Protein AF-B0EDE1-F1 (afdb_monomer_lite)

Radius of gyration: 19.68 Å; chains: 1; bounding box: 39×41×57 Å

InterPro domains:
  IPR003890 MIF4G-like, type 3 [PF02854] (17-157)
  IPR016024 Armadillo-type fold [SSF48371] (15-205)

Secondary structure (DSSP, 8-state):
--HHHHHHHHHHHHHHHHHHHHT--TTTHHHHHHHHHHH--SHHHHHHHHHHHHHHHHHTGGGHHHHHHHHHHHHHHHHHHSHHHHHHHHHHHHHHHHHHHH-PPPHHHHTTS-HHHHHHHHHHHHHHHHHHHHHHHTTSS-THHHHHHHHHHTTS-HHHHHHHHHHHHHH----HHHHHHHHHHHHHHHHHHT--HHHHHHHHHHHHHTT------

pLDDT: mean 89.1, std 12.22, range [37.38, 97.81]

Organism: Entamoeba dispar (strain ATCC PRA-260 / SAW760) (NCBI:txid370354)

Sequence (217 aa):
MKIVTAISENIDSTSFIRSSLNKLCQSNISQILKELKTQVRTINDAKVVLDILFKKAVNEKKFTSLYVDFYKQLQTILLSTREEIGKEMPKILLDNAQHLFINIPEKTEEDQKTEEDLDIMKFEFLGNCRLISELYKSGLVKSALPVLCMNQLVNGGLIALEALAQLMSDIGSINQKEIKPIKDKIVQRVKEESLPKRYCIILENGLKALGFNEKLM

Foldseek 3Di:
DPPVVVVVLVVVLLVVLLVLLVPDDPVCLVVSLVVVLVSVPDLVSLLSNLVSLLVCLLVPVVCLLVSLVSLVSSLVSCCVRVVVSSVCNLVSVLVVLVVLLVDFAAQVNCVPDDPVVLVVVLSNLLSSLSNVLSCVVVVSDDPVSLLSSLQRLLRHHPSSLLSNLNSLQSNLEDPCVSCVVSVVSNLVCCVPVVDPPVSQVSNCNSCVSHVHNDRSD

Structure (mmCIF, N/CA/C/O backbone):
data_AF-B0EDE1-F1
#
_entry.id   AF-B0EDE1-F1
#
loop_
_atom_site.group_PDB
_atom_site.id
_atom_site.type_symbol
_atom_site.label_atom_id
_atom_site.label_alt_id
_atom_site.label_comp_id
_atom_site.label_asym_id
_atom_site.label_entity_id
_atom_site.label_seq_id
_atom_site.pdbx_PDB_ins_code
_atom_site.Cartn_x
_atom_site.Cartn_y
_atom_site.Cartn_z
_atom_site.occupancy
_atom_site.B_iso_or_equiv
_atom_site.auth_seq_id
_atom_site.auth_comp_id
_atom_site.auth_asym_id
_atom_site.auth_atom_id
_atom_site.pdbx_PDB_model_num
ATOM 1 N N . MET A 1 1 ? -19.060 28.541 28.236 1.00 40.47 1 MET A N 1
ATOM 2 C CA . MET A 1 1 ? -18.070 27.666 28.908 1.00 40.47 1 MET A CA 1
ATOM 3 C C . MET A 1 1 ? -18.023 26.219 28.367 1.00 40.47 1 MET A C 1
ATOM 5 O O . MET A 1 1 ? -17.437 25.376 29.021 1.00 40.47 1 MET A O 1
ATOM 9 N N . LYS A 1 2 ? -18.570 25.905 27.173 1.00 40.47 2 LYS A N 1
ATOM 10 C CA . LYS A 1 2 ? -18.517 24.544 26.577 1.00 40.47 2 LYS A CA 1
ATOM 11 C C . LYS A 1 2 ? -17.474 24.362 25.457 1.00 40.47 2 LYS A C 1
ATOM 13 O O . LYS A 1 2 ? -17.218 23.242 25.047 1.00 40.47 2 LYS A O 1
ATOM 18 N N . ILE A 1 3 ? -16.874 25.450 24.966 1.00 40.72 3 ILE A N 1
ATOM 19 C CA . ILE A 1 3 ? -15.967 25.424 23.802 1.00 40.72 3 ILE A CA 1
ATOM 20 C C . ILE A 1 3 ? -14.535 25.026 24.206 1.00 40.72 3 ILE A C 1
ATOM 22 O O . ILE A 1 3 ? -13.855 24.339 23.457 1.00 40.72 3 ILE A O 1
ATOM 26 N N . VAL A 1 4 ? -14.090 25.391 25.414 1.00 37.38 4 VAL A N 1
ATOM 27 C CA . VAL A 1 4 ? -12.717 25.117 25.886 1.00 37.38 4 VAL A CA 1
ATOM 28 C C . VAL A 1 4 ? -12.514 23.635 26.234 1.00 37.38 4 VAL A C 1
ATOM 30 O O . VAL A 1 4 ? -11.468 23.075 25.929 1.00 37.38 4 VAL A O 1
ATOM 33 N N . THR A 1 5 ? -13.533 22.972 26.789 1.00 39.94 5 THR A N 1
ATOM 34 C CA . THR A 1 5 ? -13.464 21.566 27.227 1.00 39.94 5 THR A CA 1
ATOM 35 C C . THR A 1 5 ? -13.363 20.587 26.054 1.00 39.94 5 THR A C 1
ATOM 37 O O . THR A 1 5 ? -12.574 19.649 26.093 1.00 39.94 5 THR A O 1
ATOM 40 N N . ALA A 1 6 ? -14.097 20.844 24.965 1.00 44.09 6 ALA A N 1
ATOM 41 C CA . ALA A 1 6 ? -14.056 20.001 23.769 1.00 44.09 6 ALA A CA 1
ATOM 42 C C . ALA A 1 6 ? -12.720 20.102 23.014 1.00 44.09 6 ALA A C 1
ATOM 44 O O . ALA A 1 6 ? -12.316 19.150 22.358 1.00 44.09 6 ALA A O 1
ATOM 45 N N . ILE A 1 7 ? -12.023 21.241 23.102 1.00 45.50 7 ILE A N 1
ATOM 46 C CA . ILE A 1 7 ? -10.712 21.437 22.468 1.00 45.50 7 ILE A CA 1
ATOM 47 C C . ILE A 1 7 ? -9.607 20.762 23.296 1.00 45.50 7 ILE A C 1
ATOM 49 O O . ILE A 1 7 ? -8.733 20.115 22.720 1.00 45.50 7 ILE A O 1
ATOM 53 N N . SER A 1 8 ? -9.660 20.836 24.634 1.00 45.75 8 SER A N 1
ATOM 54 C CA . SER A 1 8 ? -8.660 20.187 25.496 1.00 45.75 8 SER A CA 1
ATOM 55 C C . SER A 1 8 ? -8.745 18.657 25.472 1.00 45.75 8 SER A C 1
ATOM 57 O O . SER A 1 8 ? -7.712 17.999 25.401 1.00 45.75 8 SER A O 1
ATOM 59 N N . GLU A 1 9 ? -9.953 18.078 25.460 1.00 48.53 9 GLU A N 1
ATOM 60 C CA . GLU A 1 9 ? -10.145 16.615 25.383 1.00 48.53 9 GLU A CA 1
ATOM 61 C C . GLU A 1 9 ? -9.670 16.015 24.041 1.00 48.53 9 GLU A C 1
ATOM 63 O O . GLU A 1 9 ? -9.220 14.865 23.982 1.00 48.53 9 GLU A O 1
ATOM 68 N N . ASN A 1 10 ? -9.733 16.800 22.960 1.00 52.16 10 ASN A N 1
ATOM 69 C CA . ASN A 1 10 ? -9.355 16.383 21.603 1.00 52.16 10 ASN A CA 1
ATOM 70 C C . ASN A 1 10 ? -7.825 16.384 21.397 1.00 52.16 10 ASN A C 1
ATOM 72 O O . ASN A 1 10 ? -7.272 15.494 20.744 1.00 52.16 10 ASN A O 1
ATOM 76 N N . ILE A 1 11 ? -7.121 17.346 22.008 1.00 55.34 11 ILE A N 1
ATOM 77 C CA . ILE A 1 11 ? -5.648 17.398 22.020 1.00 55.34 11 ILE A CA 1
ATOM 78 C C . ILE A 1 11 ? -5.078 16.215 22.815 1.00 55.34 11 ILE A C 1
ATOM 80 O O . ILE A 1 11 ? -4.126 15.574 22.362 1.00 55.34 11 ILE A O 1
ATOM 84 N N . ASP A 1 12 ? -5.694 15.886 23.953 1.00 63.62 12 ASP A N 1
ATOM 85 C CA . ASP A 1 12 ? -5.231 14.816 24.841 1.00 63.62 12 ASP A CA 1
ATOM 86 C C . ASP A 1 12 ? -5.380 13.430 24.183 1.00 63.62 12 ASP A C 1
ATOM 88 O O . ASP A 1 12 ? -4.415 12.666 24.091 1.00 63.62 12 ASP A O 1
ATOM 92 N N . SER A 1 13 ? -6.539 13.165 23.568 1.00 71.25 13 SER A N 1
ATOM 93 C CA . SER A 1 13 ? -6.812 11.911 22.843 1.00 71.25 13 SER A CA 1
ATOM 94 C C . SER A 1 13 ? -5.878 11.718 21.637 1.00 71.25 13 SER A C 1
ATOM 96 O O . SER A 1 13 ? -5.315 10.638 21.441 1.00 71.25 13 SER A O 1
ATOM 98 N N . THR A 1 14 ? -5.627 12.783 20.869 1.00 81.19 14 THR A N 1
ATOM 99 C CA . THR A 1 14 ? -4.695 12.758 19.727 1.00 81.19 14 THR A CA 1
ATOM 100 C C . THR A 1 14 ? -3.253 12.484 20.172 1.00 81.19 14 THR A C 1
ATOM 102 O O . THR A 1 14 ? -2.526 11.725 19.523 1.00 81.19 14 THR A O 1
ATOM 105 N N . SER A 1 15 ? -2.819 13.090 21.283 1.00 86.25 15 SER A N 1
ATOM 106 C CA . SER A 1 15 ? -1.474 12.885 21.833 1.00 86.25 15 SER A CA 1
ATOM 107 C C . SER A 1 15 ? -1.267 11.445 22.317 1.00 86.25 15 SER A C 1
ATOM 109 O O . SER A 1 15 ? -0.224 10.841 22.044 1.00 86.25 15 SER A O 1
ATOM 111 N N . PHE A 1 16 ? -2.296 10.860 22.936 1.00 89.25 16 PHE A N 1
ATOM 112 C CA . PHE A 1 16 ? -2.284 9.476 23.386 1.00 89.25 16 PHE A CA 1
ATOM 113 C C . PHE A 1 16 ? -2.186 8.506 22.204 1.00 89.25 16 PHE A C 1
ATOM 115 O O . PHE A 1 16 ? -1.311 7.642 22.198 1.00 89.25 16 PHE A O 1
ATOM 122 N N . ILE A 1 17 ? -3.018 8.684 21.169 1.00 92.06 17 ILE A N 1
ATOM 123 C CA . ILE A 1 17 ? -2.989 7.847 19.957 1.00 92.06 17 ILE A CA 1
ATOM 124 C C . ILE A 1 17 ? -1.582 7.834 19.341 1.00 92.06 17 ILE A C 1
ATOM 126 O O . ILE A 1 17 ? -1.055 6.767 19.019 1.00 92.06 17 ILE A O 1
ATOM 130 N N . ARG A 1 18 ? -0.937 9.005 19.235 1.00 91.12 18 ARG A N 1
ATOM 131 C CA . ARG A 1 18 ? 0.449 9.120 18.749 1.00 91.12 18 ARG A CA 1
ATOM 132 C C . ARG A 1 18 ? 1.435 8.362 19.631 1.00 91.12 18 ARG A C 1
ATOM 134 O O . ARG A 1 18 ? 2.249 7.603 19.114 1.00 91.12 18 ARG A O 1
ATOM 141 N N . SER A 1 19 ? 1.356 8.546 20.948 1.00 91.94 19 SER A N 1
ATOM 142 C CA . SER A 1 19 ? 2.217 7.861 21.919 1.00 91.94 19 SER A CA 1
ATOM 143 C C . SER A 1 19 ? 2.112 6.336 21.816 1.00 91.94 19 SER A C 1
ATOM 145 O O . SER A 1 19 ? 3.142 5.658 21.775 1.00 91.94 19 SER A O 1
ATOM 147 N N . SER A 1 20 ? 0.894 5.794 21.718 1.00 92.25 20 SER A N 1
ATOM 148 C CA . SER A 1 20 ? 0.677 4.352 21.571 1.00 92.25 20 SER A CA 1
ATOM 149 C C . SER A 1 20 ? 1.210 3.837 20.232 1.00 92.25 20 SER A C 1
ATOM 151 O O . SER A 1 20 ? 1.975 2.876 20.213 1.00 92.25 20 SER A O 1
ATOM 153 N N . LEU A 1 21 ? 0.901 4.504 19.113 1.00 92.62 21 LEU A N 1
ATOM 154 C CA . LEU A 1 21 ? 1.361 4.075 17.784 1.00 92.62 21 LEU A CA 1
ATOM 155 C C . LEU A 1 21 ? 2.879 4.211 17.583 1.00 92.62 21 LEU A C 1
ATOM 157 O O . LEU A 1 21 ? 3.466 3.425 16.841 1.00 92.62 21 LEU A O 1
ATOM 161 N N . ASN A 1 22 ? 3.544 5.142 18.270 1.00 91.44 22 ASN A N 1
ATOM 162 C CA . ASN A 1 22 ? 5.008 5.247 18.253 1.00 91.44 22 ASN A CA 1
ATOM 163 C C . ASN A 1 22 ? 5.697 4.041 18.902 1.00 91.44 22 ASN A C 1
ATOM 165 O O . ASN A 1 22 ? 6.833 3.728 18.557 1.00 91.44 22 ASN A O 1
ATOM 169 N N . LYS A 1 23 ? 5.016 3.363 19.831 1.00 91.56 23 LYS A N 1
ATOM 170 C CA . LYS A 1 23 ? 5.523 2.156 20.493 1.00 91.56 23 LYS A CA 1
ATOM 171 C C . LYS A 1 23 ? 5.178 0.884 19.722 1.00 91.56 23 LYS A C 1
ATOM 173 O O . LYS A 1 23 ? 5.621 -0.179 20.142 1.00 91.56 23 LYS A O 1
ATOM 178 N N . LEU A 1 24 ? 4.391 0.968 18.647 1.00 91.62 24 LEU A N 1
ATOM 179 C CA . LEU A 1 24 ? 3.860 -0.195 17.942 1.00 91.62 24 LEU A CA 1
ATOM 180 C C . LEU A 1 24 ? 4.963 -1.111 17.412 1.00 91.62 24 LEU A C 1
ATOM 182 O O . LEU A 1 24 ? 5.778 -0.715 16.583 1.00 91.62 24 LEU A O 1
ATOM 186 N N . CYS A 1 25 ? 4.941 -2.357 17.872 1.00 91.31 25 CYS A N 1
ATOM 187 C CA . CYS A 1 25 ? 5.795 -3.439 17.411 1.00 91.31 25 CYS A CA 1
ATOM 188 C C . CYS A 1 25 ? 5.072 -4.788 17.555 1.00 91.31 25 CYS A C 1
ATOM 190 O O . CYS A 1 25 ? 4.017 -4.884 18.180 1.00 91.31 25 CYS A O 1
ATOM 192 N N . GLN A 1 26 ? 5.655 -5.857 17.004 1.00 92.00 26 GLN A N 1
ATOM 193 C CA . GLN A 1 26 ? 5.028 -7.185 16.985 1.00 92.00 26 GLN A CA 1
ATOM 194 C C . GLN A 1 26 ? 4.644 -7.705 18.382 1.00 92.00 26 GLN A C 1
ATOM 196 O O . GLN A 1 26 ? 3.621 -8.367 18.534 1.00 92.00 26 GLN A O 1
ATOM 201 N N . SER A 1 27 ? 5.449 -7.415 19.408 1.00 93.19 27 SER A N 1
ATOM 202 C CA . SER A 1 27 ? 5.247 -7.950 20.759 1.00 93.19 27 SER A CA 1
ATOM 203 C C . SER A 1 27 ? 4.179 -7.214 21.572 1.00 93.19 27 SER A C 1
ATOM 205 O O . SER A 1 27 ? 3.709 -7.762 22.566 1.00 93.19 27 SER A O 1
ATOM 207 N N . ASN A 1 28 ? 3.772 -6.002 21.173 1.00 93.62 28 ASN A N 1
ATOM 208 C CA . ASN A 1 28 ? 2.813 -5.189 21.928 1.00 93.62 28 ASN A CA 1
ATOM 209 C C . ASN A 1 28 ? 1.530 -4.827 21.160 1.00 93.62 28 ASN A C 1
ATOM 211 O O . ASN A 1 28 ? 0.720 -4.061 21.686 1.00 93.62 28 ASN A O 1
ATOM 215 N N . ILE A 1 29 ? 1.297 -5.427 19.983 1.00 94.19 29 ILE A N 1
ATOM 216 C CA . ILE A 1 29 ? 0.077 -5.244 19.173 1.00 94.19 29 ILE A CA 1
ATOM 217 C C . ILE A 1 29 ? -1.183 -5.346 20.036 1.00 94.19 29 ILE A C 1
ATOM 219 O O . ILE A 1 29 ? -1.982 -4.414 20.073 1.00 94.19 29 ILE A O 1
ATOM 223 N N . SER A 1 30 ? -1.352 -6.451 20.768 1.00 94.81 30 SER A N 1
ATOM 224 C CA . SER A 1 30 ? -2.568 -6.717 21.548 1.00 94.81 30 SER A CA 1
ATOM 225 C C . SER A 1 30 ? -2.821 -5.659 22.623 1.00 94.81 30 SER A C 1
ATOM 227 O O . SER A 1 30 ? -3.968 -5.287 22.876 1.00 94.81 30 SER A O 1
ATOM 229 N N . GLN A 1 31 ? -1.751 -5.152 23.240 1.00 95.56 31 GLN A N 1
ATOM 230 C CA . GLN A 1 31 ? -1.841 -4.105 24.250 1.00 95.56 31 GLN A CA 1
ATOM 231 C C . GLN A 1 31 ? -2.264 -2.774 23.618 1.00 95.56 31 GLN A C 1
ATOM 233 O O . GLN A 1 31 ? -3.205 -2.141 24.096 1.00 95.56 31 GLN A O 1
ATOM 238 N N . ILE A 1 32 ? -1.645 -2.391 22.499 1.00 96.25 32 ILE A N 1
ATOM 239 C CA . ILE A 1 32 ? -1.989 -1.156 21.784 1.00 96.25 32 ILE A CA 1
ATOM 240 C C . ILE A 1 32 ? -3.413 -1.227 21.217 1.00 96.25 32 ILE A C 1
ATOM 242 O O . ILE A 1 32 ? -4.150 -0.249 21.301 1.00 96.25 32 ILE A O 1
ATOM 246 N N . LEU A 1 33 ? -3.855 -2.377 20.700 1.00 96.44 33 LEU A N 1
ATOM 247 C CA . LEU A 1 33 ? -5.239 -2.562 20.244 1.00 96.44 33 LEU A CA 1
ATOM 248 C C . LEU A 1 33 ? -6.245 -2.353 21.383 1.00 96.44 33 LEU A C 1
ATOM 250 O O . LEU A 1 33 ? -7.275 -1.705 21.189 1.00 96.44 33 LEU A O 1
ATOM 254 N N . LYS A 1 34 ? -5.943 -2.863 22.584 1.00 94.19 34 LYS A N 1
ATOM 255 C CA . LYS A 1 34 ? -6.784 -2.667 23.774 1.00 94.19 34 LYS A CA 1
ATOM 256 C C . LYS A 1 34 ? -6.858 -1.195 24.182 1.00 94.19 34 LYS A C 1
ATOM 258 O O . LYS A 1 34 ? -7.935 -0.731 24.553 1.00 94.19 34 LYS A O 1
ATOM 263 N N . GLU A 1 35 ? -5.743 -0.476 24.100 1.00 92.81 35 GLU A N 1
ATOM 264 C CA . GLU A 1 35 ? -5.687 0.966 24.344 1.00 92.81 35 GLU A CA 1
ATOM 265 C C . GLU A 1 35 ? -6.502 1.738 23.298 1.00 92.81 35 GLU A C 1
ATOM 267 O O . GLU A 1 35 ? -7.413 2.487 23.644 1.00 92.81 35 GLU A O 1
ATOM 272 N N . LEU A 1 36 ? -6.250 1.515 22.007 1.00 94.50 36 LEU A N 1
ATOM 273 C CA . LEU A 1 36 ? -6.920 2.269 20.946 1.00 94.50 36 LEU A CA 1
ATOM 274 C C . LEU A 1 36 ? -8.413 1.955 20.829 1.00 94.50 36 LEU A C 1
ATOM 276 O O . LEU A 1 36 ? -9.180 2.839 20.455 1.00 94.50 36 LEU A O 1
ATOM 280 N N . LYS A 1 37 ? -8.865 0.764 21.240 1.00 94.00 37 LYS A N 1
ATOM 281 C CA . LYS A 1 37 ? -10.298 0.441 21.353 1.00 94.00 37 LYS A CA 1
ATOM 282 C C . LYS A 1 37 ? -11.073 1.485 22.172 1.00 94.00 37 LYS A C 1
ATOM 284 O O . LYS A 1 37 ? -12.218 1.806 21.846 1.00 94.00 37 LYS A O 1
ATOM 289 N N . THR A 1 38 ? -10.487 1.997 23.256 1.00 90.69 38 THR A N 1
ATOM 290 C CA . THR A 1 38 ? -11.159 2.972 24.133 1.00 90.69 38 THR A CA 1
ATOM 291 C C . THR A 1 38 ? -10.906 4.417 23.706 1.00 90.69 38 THR A C 1
ATOM 293 O O . THR A 1 38 ? -11.763 5.273 23.945 1.00 90.69 38 THR A O 1
ATOM 296 N N . GLN A 1 39 ? -9.772 4.680 23.052 1.00 92.69 39 GLN A N 1
ATOM 297 C CA . GLN A 1 39 ? -9.322 6.032 22.708 1.00 92.69 39 GLN A CA 1
ATOM 298 C C . GLN A 1 39 ? -9.747 6.506 21.319 1.00 92.69 39 GLN A C 1
ATOM 300 O O . GLN A 1 39 ? -9.910 7.704 21.125 1.00 92.69 39 GLN A O 1
ATOM 305 N N . VAL A 1 40 ? -10.006 5.599 20.376 1.00 94.69 40 VAL A N 1
ATOM 306 C CA . VAL A 1 40 ? -10.626 5.957 19.095 1.00 94.69 40 VAL A CA 1
ATOM 307 C C . VAL A 1 40 ? -12.126 6.123 19.329 1.00 94.69 40 VAL A C 1
ATOM 309 O O . VAL A 1 40 ? -12.871 5.144 19.392 1.00 94.69 40 VAL A O 1
ATOM 312 N N . ARG A 1 41 ? -12.569 7.365 19.538 1.00 93.75 41 ARG A N 1
ATOM 313 C CA . ARG A 1 41 ? -13.946 7.699 19.945 1.00 93.75 41 ARG A CA 1
ATOM 314 C C . ARG A 1 41 ? -14.747 8.351 18.829 1.00 93.75 41 ARG A C 1
ATOM 316 O O . ARG A 1 41 ? -15.974 8.321 18.877 1.00 93.75 41 ARG A O 1
ATOM 323 N N . THR A 1 42 ? -14.066 8.913 17.839 1.00 94.75 42 THR A N 1
ATOM 324 C CA . THR A 1 42 ? -14.647 9.651 16.720 1.00 94.75 42 THR A CA 1
ATOM 325 C C . THR A 1 42 ? -14.044 9.210 15.386 1.00 94.75 42 THR A C 1
ATOM 327 O O . THR A 1 42 ? -12.985 8.586 15.325 1.00 94.75 42 THR A O 1
ATOM 330 N N . ILE A 1 43 ? -14.699 9.592 14.287 1.00 94.75 43 ILE A N 1
ATOM 331 C CA . ILE A 1 43 ? -14.152 9.434 12.930 1.00 94.75 43 ILE A CA 1
ATOM 332 C C . ILE A 1 43 ? -12.824 10.197 12.787 1.00 94.75 43 ILE A C 1
ATOM 334 O O . ILE A 1 43 ? -11.919 9.732 12.100 1.00 94.75 43 ILE A O 1
ATOM 338 N N . ASN A 1 44 ? -12.678 11.346 13.457 1.00 93.56 44 ASN A N 1
ATOM 339 C CA . ASN A 1 44 ? -11.434 12.113 13.436 1.00 93.56 44 ASN A CA 1
ATOM 340 C C . ASN A 1 44 ? -10.275 11.346 14.090 1.00 93.56 44 ASN A C 1
ATOM 342 O O . ASN A 1 44 ? -9.177 11.331 13.546 1.00 93.56 44 ASN A O 1
ATOM 346 N N . ASP A 1 45 ? -10.526 10.639 15.193 1.00 94.88 45 ASP A N 1
ATOM 347 C CA . ASP A 1 45 ? -9.508 9.790 15.826 1.00 94.88 45 ASP A CA 1
ATOM 348 C C . ASP A 1 45 ? -9.063 8.664 14.886 1.00 94.88 45 ASP A C 1
ATOM 350 O O . ASP A 1 45 ? -7.873 8.371 14.784 1.00 94.88 45 ASP A O 1
ATOM 354 N N . ALA A 1 46 ? -10.003 8.064 14.148 1.00 95.50 46 ALA A N 1
ATOM 355 C CA . ALA A 1 46 ? -9.679 7.059 13.140 1.00 95.50 46 ALA A CA 1
ATOM 356 C C . ALA A 1 46 ? -8.821 7.642 12.004 1.00 95.50 46 ALA A C 1
ATOM 358 O O . ALA A 1 46 ? -7.846 7.009 11.605 1.00 95.50 46 ALA A O 1
ATOM 359 N N . LYS A 1 47 ? -9.118 8.864 11.533 1.00 93.75 47 LYS A N 1
ATOM 360 C CA . LYS A 1 47 ? -8.266 9.578 10.562 1.00 93.75 47 LYS A CA 1
ATOM 361 C C . LYS A 1 47 ? -6.849 9.772 11.099 1.00 93.75 47 LYS A C 1
ATOM 363 O O . LYS A 1 47 ? -5.895 9.399 10.429 1.00 93.75 47 LYS A O 1
ATOM 368 N N . VAL A 1 48 ? -6.713 10.242 12.342 1.00 93.62 48 VAL A N 1
ATOM 369 C CA . VAL A 1 48 ? -5.408 10.403 13.004 1.00 93.62 48 VAL A CA 1
ATOM 370 C C . VAL A 1 48 ? -4.644 9.077 13.065 1.00 93.62 48 VAL A C 1
ATOM 372 O O . VAL A 1 48 ? -3.452 9.049 12.763 1.00 93.62 48 VAL A O 1
ATOM 375 N N . VAL A 1 49 ? -5.309 7.974 13.431 1.00 95.12 49 VAL A N 1
ATOM 376 C CA . VAL A 1 49 ? -4.689 6.639 13.446 1.00 95.12 49 VAL A CA 1
ATOM 377 C C . VAL A 1 49 ? -4.171 6.260 12.059 1.00 95.12 49 VAL A C 1
ATOM 379 O O . VAL A 1 49 ? -3.014 5.853 11.941 1.00 95.12 49 VAL A O 1
ATOM 382 N N . LEU A 1 50 ? -4.999 6.392 11.019 1.00 94.25 50 LEU A N 1
ATOM 383 C CA . LEU A 1 50 ? -4.619 6.019 9.655 1.00 94.25 50 LEU A CA 1
ATOM 384 C C . LEU A 1 50 ? -3.472 6.885 9.132 1.00 94.25 50 LEU A C 1
ATOM 386 O O . LEU A 1 50 ? -2.524 6.339 8.574 1.00 94.25 50 LEU A O 1
ATOM 390 N N . ASP A 1 51 ? -3.503 8.194 9.378 1.00 91.75 51 ASP A N 1
ATOM 391 C CA . ASP A 1 51 ? -2.436 9.110 8.969 1.00 91.75 51 ASP A CA 1
ATOM 392 C C . ASP A 1 51 ? -1.089 8.726 9.595 1.00 91.75 51 ASP A C 1
ATOM 394 O O . ASP A 1 51 ? -0.050 8.769 8.933 1.00 91.75 51 ASP A O 1
ATOM 398 N N . ILE A 1 52 ? -1.088 8.322 10.870 1.00 92.94 52 ILE A N 1
ATOM 399 C CA . ILE A 1 52 ? 0.127 7.875 11.563 1.00 92.94 52 ILE A CA 1
ATOM 400 C C . ILE A 1 52 ? 0.594 6.526 11.012 1.00 92.94 52 ILE A C 1
ATOM 402 O O . ILE A 1 52 ? 1.774 6.378 10.693 1.00 92.94 52 ILE A O 1
ATOM 406 N N . LEU A 1 53 ? -0.309 5.549 10.882 1.00 93.88 53 LEU A N 1
ATOM 407 C CA . LEU A 1 53 ? 0.032 4.221 10.367 1.00 93.88 53 LEU A CA 1
ATOM 408 C C . LEU A 1 53 ? 0.580 4.290 8.941 1.00 93.88 53 LEU A C 1
ATOM 410 O O . LEU A 1 53 ? 1.554 3.608 8.639 1.00 93.88 53 LEU A O 1
ATOM 414 N N . PHE A 1 54 ? 0.006 5.134 8.082 1.00 91.50 54 PHE A N 1
ATOM 415 C CA . PHE A 1 54 ? 0.444 5.283 6.695 1.00 91.50 54 PHE A CA 1
ATOM 416 C C . PHE A 1 54 ? 1.824 5.924 6.628 1.00 91.50 54 PHE A C 1
ATOM 418 O O . PHE A 1 54 ? 2.713 5.380 5.976 1.00 91.50 54 PHE A O 1
ATOM 425 N N . LYS A 1 55 ? 2.053 7.006 7.383 1.00 91.19 55 LYS A N 1
ATOM 426 C CA . LYS A 1 55 ? 3.384 7.621 7.492 1.00 91.19 55 LYS A CA 1
ATOM 427 C C . LYS A 1 55 ? 4.428 6.622 7.9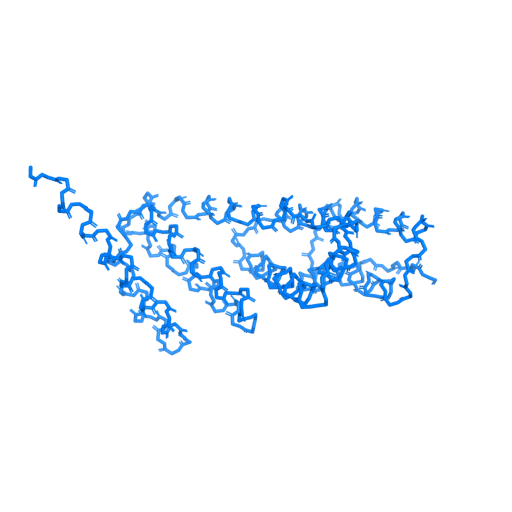86 1.00 91.19 55 LYS A C 1
ATOM 429 O O . LYS A 1 55 ? 5.502 6.522 7.399 1.00 91.19 55 LYS A O 1
ATOM 434 N N . LYS A 1 56 ? 4.110 5.831 9.017 1.00 93.19 56 LYS A N 1
ATOM 435 C CA . LYS A 1 56 ? 5.010 4.775 9.505 1.00 93.19 56 LYS A CA 1
ATOM 436 C C . LYS A 1 56 ? 5.240 3.689 8.455 1.00 93.19 56 LYS A C 1
ATOM 438 O O . LYS A 1 56 ? 6.375 3.272 8.271 1.00 93.19 56 LYS A O 1
ATOM 443 N N . ALA A 1 57 ? 4.210 3.270 7.727 1.00 93.12 57 ALA A N 1
ATOM 444 C CA . ALA A 1 57 ? 4.332 2.260 6.681 1.00 93.12 57 ALA A CA 1
ATOM 445 C C . ALA A 1 57 ? 5.210 2.699 5.503 1.00 93.12 57 ALA A C 1
ATOM 447 O O . ALA A 1 57 ? 5.939 1.870 4.959 1.00 93.12 57 ALA A O 1
ATOM 448 N N . VAL A 1 58 ? 5.165 3.981 5.140 1.00 91.00 58 VAL A N 1
ATOM 449 C CA . VAL A 1 58 ? 6.021 4.570 4.101 1.00 91.00 58 VAL A CA 1
ATOM 450 C C . VAL A 1 58 ? 7.460 4.706 4.599 1.00 91.00 58 VAL A C 1
ATOM 452 O O . VAL A 1 58 ? 8.391 4.290 3.906 1.00 91.00 58 VAL A O 1
ATOM 455 N N . ASN A 1 59 ? 7.637 5.209 5.825 1.00 91.44 59 ASN A N 1
ATOM 456 C CA . ASN A 1 59 ? 8.952 5.436 6.429 1.00 91.44 59 ASN A CA 1
ATOM 457 C C . ASN A 1 59 ? 9.673 4.138 6.816 1.00 91.44 59 ASN A C 1
ATOM 459 O O . ASN A 1 59 ? 10.900 4.066 6.825 1.00 91.44 59 ASN A O 1
ATOM 463 N N . GLU A 1 60 ? 8.922 3.089 7.129 1.00 93.25 60 GLU A N 1
ATOM 464 C CA . GLU A 1 60 ? 9.443 1.848 7.684 1.00 93.25 60 GLU A CA 1
ATOM 465 C C . GLU A 1 60 ? 8.930 0.648 6.879 1.00 93.25 60 GLU A C 1
ATOM 467 O O . GLU A 1 60 ? 8.299 -0.268 7.405 1.00 93.25 60 GLU A O 1
ATOM 472 N N . LYS A 1 61 ? 9.227 0.643 5.574 1.00 92.12 61 LYS A N 1
ATOM 473 C CA . LYS A 1 61 ? 8.709 -0.310 4.565 1.00 92.12 61 LYS A CA 1
ATOM 474 C C . LYS A 1 61 ? 8.823 -1.791 4.950 1.00 92.12 61 LYS A C 1
ATOM 476 O O . LYS A 1 61 ? 8.020 -2.621 4.533 1.00 92.12 61 LYS A O 1
ATOM 481 N N . LYS A 1 62 ? 9.829 -2.146 5.757 1.00 92.50 62 LYS A N 1
ATOM 482 C CA . LYS A 1 62 ? 10.027 -3.515 6.268 1.00 92.50 62 LYS A CA 1
ATOM 483 C C . LYS A 1 62 ? 8.910 -3.967 7.217 1.00 92.50 62 LYS A C 1
ATOM 485 O O . LYS A 1 62 ? 8.683 -5.163 7.349 1.00 92.50 62 LYS A O 1
ATOM 490 N N . PHE A 1 63 ? 8.221 -3.024 7.857 1.00 94.62 63 PHE A N 1
ATOM 491 C CA . PHE A 1 63 ? 7.139 -3.255 8.813 1.00 94.62 63 PHE A CA 1
ATOM 492 C C . PHE A 1 63 ? 5.755 -2.913 8.240 1.00 94.62 63 PHE A C 1
ATOM 494 O O . PHE A 1 63 ? 4.770 -2.934 8.970 1.00 94.62 63 PHE A O 1
ATOM 501 N N . THR A 1 64 ? 5.629 -2.628 6.938 1.00 95.69 64 THR A N 1
ATOM 502 C CA . THR A 1 64 ? 4.333 -2.307 6.314 1.00 95.69 64 THR A CA 1
ATOM 503 C C . THR A 1 64 ? 3.266 -3.370 6.589 1.00 95.69 64 THR A C 1
ATOM 505 O O . THR A 1 64 ? 2.135 -3.018 6.915 1.00 95.69 64 THR A O 1
ATOM 508 N N . SER A 1 65 ? 3.616 -4.658 6.525 1.00 95.62 65 SER A N 1
ATOM 509 C CA . SER A 1 65 ? 2.679 -5.755 6.805 1.00 95.62 65 SER A CA 1
ATOM 510 C C . SER A 1 65 ? 2.153 -5.732 8.246 1.00 95.62 65 SER A C 1
ATOM 512 O O . SER A 1 65 ? 0.963 -5.952 8.457 1.00 95.62 65 SER A O 1
ATOM 514 N N . LEU A 1 66 ? 3.001 -5.383 9.223 1.00 96.00 66 LEU A N 1
ATOM 515 C CA . LEU A 1 66 ? 2.609 -5.183 10.622 1.00 96.00 66 LEU A CA 1
ATOM 516 C C . LEU A 1 66 ? 1.570 -4.059 10.749 1.00 96.00 66 LEU A C 1
ATOM 518 O O . LEU A 1 66 ? 0.571 -4.218 11.446 1.00 96.00 66 LEU A O 1
ATOM 522 N N . TYR A 1 67 ? 1.779 -2.929 10.069 1.00 96.50 67 TYR A N 1
ATOM 523 C CA . TYR A 1 67 ? 0.849 -1.795 10.125 1.00 96.50 67 TYR A CA 1
ATOM 524 C C . TYR A 1 67 ? -0.499 -2.101 9.470 1.00 96.50 67 TYR A C 1
ATOM 526 O O . TYR A 1 67 ? -1.544 -1.701 9.986 1.00 96.50 67 TYR A O 1
ATOM 534 N N . VAL A 1 68 ? -0.480 -2.844 8.364 1.00 96.31 68 VAL A N 1
ATOM 535 C CA . VAL A 1 68 ? -1.685 -3.299 7.666 1.00 96.31 68 VAL A CA 1
ATOM 536 C C . VAL A 1 68 ? -2.475 -4.304 8.509 1.00 96.31 68 VAL A C 1
ATOM 538 O O . VAL A 1 68 ? -3.697 -4.179 8.634 1.00 96.31 68 VAL A O 1
ATOM 541 N N . ASP A 1 69 ? -1.793 -5.261 9.138 1.00 96.38 69 ASP A N 1
ATOM 542 C CA . ASP A 1 69 ? -2.424 -6.221 10.046 1.00 96.38 69 ASP A CA 1
ATOM 543 C C . ASP A 1 69 ? -3.019 -5.523 11.279 1.00 96.38 69 ASP A C 1
ATOM 545 O O . ASP A 1 69 ? -4.179 -5.750 11.633 1.00 96.38 69 ASP A O 1
ATOM 549 N N . PHE A 1 70 ? -2.280 -4.579 11.869 1.00 97.50 70 PHE A N 1
ATOM 550 C CA . PHE A 1 70 ? -2.774 -3.758 12.970 1.00 97.50 70 PHE A CA 1
ATOM 551 C C . PHE A 1 70 ? -4.054 -2.994 12.593 1.00 97.50 70 PHE A C 1
ATOM 553 O O . PHE A 1 70 ? -5.031 -3.029 13.346 1.00 97.50 70 PHE A O 1
ATOM 560 N N . TYR A 1 71 ? -4.085 -2.343 11.421 1.00 97.19 71 TYR A N 1
ATOM 561 C CA . TYR A 1 71 ? -5.285 -1.669 10.914 1.00 97.19 71 TYR A CA 1
ATOM 562 C C . TYR A 1 71 ? -6.474 -2.634 10.822 1.00 97.19 71 TYR A C 1
ATOM 564 O O . TYR A 1 71 ? -7.556 -2.319 11.319 1.00 97.19 71 TYR A O 1
ATOM 572 N N . LYS A 1 72 ? -6.272 -3.822 10.238 1.00 96.94 72 LYS A N 1
ATOM 573 C CA . LYS A 1 72 ? -7.325 -4.831 10.053 1.00 96.94 72 LYS A CA 1
ATOM 574 C C . LYS A 1 72 ? -7.910 -5.294 11.389 1.00 96.94 72 LYS A C 1
ATOM 576 O O . LYS A 1 72 ? -9.133 -5.383 11.541 1.00 96.94 72 LYS A O 1
ATOM 581 N N . GLN A 1 73 ? -7.048 -5.552 12.373 1.00 97.62 73 GLN A N 1
ATOM 582 C CA . GLN A 1 73 ? -7.473 -5.935 13.719 1.00 97.62 73 GLN A CA 1
ATOM 583 C C . GLN A 1 73 ? -8.222 -4.796 14.422 1.00 97.62 73 GLN A C 1
ATOM 585 O O . GLN A 1 73 ? -9.300 -5.021 14.977 1.00 97.62 73 GLN A O 1
ATOM 590 N N . LEU A 1 74 ? -7.707 -3.563 14.351 1.00 97.75 74 LEU A N 1
ATOM 591 C CA . LEU A 1 74 ? -8.361 -2.401 14.952 1.00 97.75 74 LEU A CA 1
ATOM 592 C C . LEU A 1 74 ? -9.734 -2.139 14.325 1.00 97.75 74 LEU A C 1
ATOM 594 O O . LEU A 1 74 ? -10.701 -1.932 15.055 1.00 97.75 74 LEU A O 1
ATOM 598 N N . GLN A 1 75 ? -9.842 -2.199 12.996 1.00 97.62 75 GLN A N 1
ATOM 599 C CA . GLN A 1 75 ? -11.110 -2.032 12.292 1.00 97.62 75 GLN A CA 1
ATOM 600 C C . GLN A 1 75 ? -12.130 -3.083 12.742 1.00 97.62 75 GLN A C 1
ATOM 602 O O . GLN A 1 75 ? -13.270 -2.741 13.043 1.00 97.62 75 GLN A O 1
ATOM 607 N N . THR A 1 76 ? -11.717 -4.349 12.843 1.00 97.81 76 THR A N 1
ATOM 608 C CA . THR A 1 76 ? -12.583 -5.446 13.304 1.00 97.81 76 THR A CA 1
ATOM 609 C C . THR A 1 76 ? -13.100 -5.190 14.721 1.00 97.81 76 THR A C 1
ATOM 611 O O . THR A 1 76 ? -14.295 -5.325 14.991 1.00 97.81 76 THR A O 1
ATOM 614 N N . ILE A 1 77 ? -12.221 -4.751 15.626 1.00 97.62 77 ILE A N 1
ATOM 615 C CA . ILE A 1 77 ? -12.605 -4.375 16.991 1.00 97.62 77 ILE A CA 1
ATOM 616 C C . ILE A 1 77 ? -13.600 -3.210 16.962 1.00 97.62 77 ILE A C 1
ATOM 618 O O . ILE A 1 77 ? -14.644 -3.280 17.614 1.00 97.62 77 ILE A O 1
ATOM 622 N N . LEU A 1 78 ? -13.321 -2.159 16.190 1.00 97.62 78 LEU A N 1
ATOM 623 C CA . LEU A 1 78 ? -14.177 -0.979 16.122 1.00 97.62 78 LEU A CA 1
ATOM 624 C C . LEU A 1 78 ? -15.527 -1.273 15.469 1.00 97.62 78 LEU A C 1
ATOM 626 O O . LEU A 1 78 ? -16.522 -0.769 15.968 1.00 97.62 78 LEU A O 1
ATOM 630 N N . LEU A 1 79 ? -15.613 -2.161 14.478 1.00 97.38 79 LEU A N 1
ATOM 631 C CA . LEU A 1 79 ? -16.895 -2.638 13.947 1.00 97.38 79 LEU A CA 1
ATOM 632 C C . LEU A 1 79 ? -17.770 -3.263 15.044 1.00 97.38 79 LEU A C 1
ATOM 634 O O . LEU A 1 79 ? -18.974 -3.037 15.064 1.00 97.38 79 LEU A O 1
ATOM 638 N N . SER A 1 80 ? -17.166 -3.987 15.993 1.00 96.62 80 SER A N 1
ATOM 639 C CA . SER A 1 80 ? -17.900 -4.620 17.099 1.00 96.62 80 SER A CA 1
ATOM 640 C C . SER A 1 80 ? -18.240 -3.681 18.264 1.00 96.62 80 SER A C 1
ATOM 642 O O . SER A 1 80 ? -19.157 -3.961 19.030 1.00 96.62 80 SER A O 1
ATOM 644 N N . THR A 1 81 ? -17.490 -2.587 18.447 1.00 95.88 81 THR A N 1
ATOM 645 C CA . THR A 1 81 ? -17.616 -1.729 19.646 1.00 95.88 81 THR A CA 1
ATOM 646 C C . THR A 1 81 ? -18.097 -0.311 19.361 1.00 95.88 81 THR A C 1
ATOM 648 O O . THR A 1 81 ? -18.587 0.362 20.265 1.00 95.88 81 THR A O 1
ATOM 651 N N . ARG A 1 82 ? -17.902 0.165 18.130 1.00 96.12 82 ARG A N 1
ATOM 652 C CA . ARG A 1 82 ? -18.151 1.528 17.640 1.00 96.12 82 ARG A CA 1
ATOM 653 C C . ARG A 1 82 ? -18.419 1.465 16.131 1.00 96.12 82 ARG A C 1
ATOM 655 O O . ARG A 1 82 ? -17.654 2.007 15.333 1.00 96.12 82 ARG A O 1
ATOM 662 N N . GLU A 1 83 ? -19.476 0.745 15.765 1.00 96.81 83 GLU A N 1
ATOM 663 C CA . GLU A 1 83 ? -19.769 0.295 14.398 1.00 96.81 83 GLU A CA 1
ATOM 664 C C . GLU A 1 83 ? -19.613 1.394 13.335 1.00 96.81 83 GLU A C 1
ATOM 666 O O . GLU A 1 83 ? -18.927 1.185 12.337 1.00 96.81 83 GLU A O 1
ATOM 671 N N . GLU A 1 84 ? -20.158 2.586 13.588 1.00 96.88 84 GLU A N 1
ATOM 672 C CA . GLU A 1 84 ? -20.088 3.730 12.667 1.00 96.88 84 GLU A CA 1
ATOM 673 C C . GLU A 1 84 ? -18.648 4.157 12.336 1.00 96.88 84 GLU A C 1
ATOM 675 O O . GLU A 1 84 ? -18.337 4.478 11.191 1.00 96.88 84 GLU A O 1
ATOM 680 N N . ILE A 1 85 ? -17.727 4.092 13.303 1.00 97.25 85 ILE A N 1
ATOM 681 C CA . ILE A 1 85 ? -16.308 4.390 13.061 1.00 97.25 85 ILE A CA 1
ATOM 682 C C . ILE A 1 85 ? -15.679 3.273 12.226 1.00 97.25 85 ILE A C 1
ATOM 684 O O . ILE A 1 85 ? -14.991 3.545 11.243 1.00 97.25 85 ILE A O 1
ATOM 688 N N . GLY A 1 86 ? -15.934 2.012 12.593 1.00 97.00 86 GLY A N 1
ATOM 689 C CA . GLY A 1 86 ? -15.404 0.850 11.876 1.00 97.00 86 GLY A CA 1
ATOM 690 C C . GLY A 1 86 ? -15.867 0.775 10.414 1.00 97.00 86 GLY A C 1
ATOM 691 O O . GLY A 1 86 ? -15.097 0.342 9.552 1.00 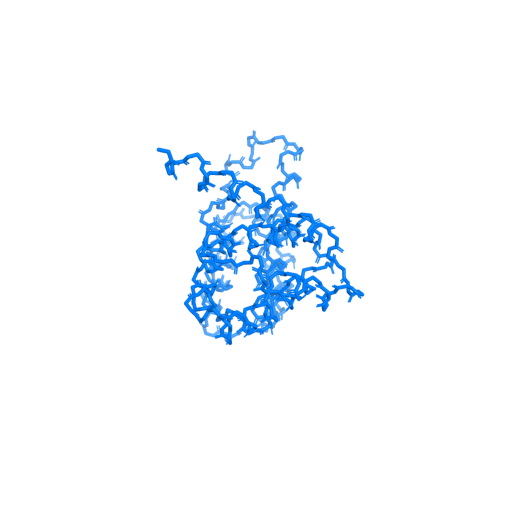97.00 86 GLY A O 1
ATOM 692 N N . LYS A 1 87 ? -17.095 1.232 10.127 1.00 97.38 87 LYS A N 1
ATOM 693 C CA . LYS A 1 87 ? -17.659 1.348 8.772 1.00 97.38 87 LYS A CA 1
ATOM 694 C C . LYS A 1 87 ? -17.030 2.470 7.947 1.00 97.38 87 LYS A C 1
ATOM 696 O O . LYS A 1 87 ? -16.887 2.301 6.740 1.00 97.38 87 LYS A O 1
ATOM 701 N N . GLU A 1 88 ? -16.634 3.580 8.570 1.00 97.19 88 GLU A N 1
ATOM 702 C CA . GLU A 1 88 ? -16.023 4.715 7.858 1.00 97.19 88 GLU A CA 1
ATOM 703 C C . GLU A 1 88 ? -14.525 4.488 7.569 1.00 97.19 88 GLU A C 1
ATOM 705 O O . GLU A 1 88 ? -13.988 5.017 6.597 1.00 97.19 88 GLU A O 1
ATOM 710 N N . MET A 1 89 ? -13.833 3.661 8.363 1.00 96.38 89 MET A N 1
ATOM 711 C CA . MET A 1 89 ? -12.392 3.393 8.209 1.00 96.38 89 MET A CA 1
ATOM 712 C C . MET A 1 89 ? -11.947 2.937 6.804 1.00 96.38 89 MET A C 1
ATOM 714 O O . MET A 1 89 ? -10.901 3.412 6.358 1.00 96.38 89 MET A O 1
ATOM 718 N N . PRO A 1 90 ? -12.661 2.052 6.079 1.00 95.06 90 PRO A N 1
ATOM 719 C CA . PRO A 1 90 ? -12.331 1.716 4.691 1.00 95.06 90 PRO A CA 1
ATOM 720 C C . PRO A 1 90 ? -12.388 2.907 3.743 1.00 95.06 90 PRO A C 1
ATOM 722 O O . PRO A 1 90 ? -11.565 3.009 2.840 1.00 95.06 90 PRO A O 1
ATOM 725 N N . LYS A 1 91 ? -13.345 3.816 3.943 1.00 94.38 91 LYS A N 1
ATOM 726 C CA . LYS A 1 91 ? -13.471 5.007 3.107 1.00 94.38 91 LYS A CA 1
ATOM 727 C C . LYS A 1 91 ? -12.307 5.963 3.349 1.00 94.38 91 LYS A C 1
ATOM 729 O O . LYS A 1 91 ? -11.656 6.352 2.391 1.00 94.38 91 LYS A O 1
ATOM 734 N N . ILE A 1 92 ? -11.953 6.211 4.613 1.00 93.75 92 ILE A N 1
ATOM 735 C CA . ILE A 1 92 ? -10.760 7.002 4.972 1.00 93.75 92 ILE A CA 1
ATOM 736 C C . ILE A 1 92 ? -9.492 6.387 4.357 1.00 93.75 92 ILE A C 1
ATOM 738 O O . ILE A 1 92 ? -8.650 7.100 3.818 1.00 93.75 92 ILE A O 1
ATOM 742 N N . LEU A 1 93 ? -9.364 5.058 4.420 1.00 91.88 93 LEU A N 1
ATOM 743 C CA . LEU A 1 93 ? -8.245 4.328 3.826 1.00 91.88 93 LEU A CA 1
ATOM 744 C C . LEU A 1 93 ? -8.148 4.561 2.315 1.00 91.88 93 LEU A C 1
ATOM 746 O O . LEU A 1 93 ? -7.056 4.822 1.812 1.00 91.88 93 LEU A O 1
ATOM 750 N N . LEU A 1 94 ? -9.272 4.458 1.603 1.00 90.06 94 LEU A N 1
ATOM 751 C CA . LEU A 1 94 ? -9.321 4.649 0.155 1.00 90.06 94 LEU A CA 1
ATOM 752 C C . LEU A 1 94 ? -9.054 6.103 -0.235 1.00 90.06 94 LEU A C 1
ATOM 754 O O . LEU A 1 94 ? -8.268 6.320 -1.152 1.00 90.06 94 LEU A O 1
ATOM 758 N N . ASP A 1 95 ? -9.636 7.069 0.475 1.00 88.50 95 ASP A N 1
ATOM 759 C CA . ASP A 1 95 ? -9.419 8.498 0.229 1.00 88.50 95 ASP A CA 1
ATOM 760 C C . ASP A 1 95 ? -7.926 8.842 0.385 1.00 88.50 95 ASP A C 1
ATOM 762 O O . ASP A 1 95 ? -7.311 9.422 -0.513 1.00 88.50 95 ASP A O 1
ATOM 766 N N . ASN A 1 96 ? -7.298 8.388 1.477 1.00 83.94 96 ASN A N 1
ATOM 767 C CA . ASN A 1 96 ? -5.864 8.577 1.705 1.00 83.94 96 ASN A CA 1
ATOM 768 C C . ASN A 1 96 ? -5.019 7.885 0.626 1.00 83.94 96 ASN A C 1
ATOM 770 O O . ASN A 1 96 ? -4.073 8.476 0.108 1.00 83.94 96 ASN A O 1
ATOM 774 N N . ALA A 1 97 ? -5.359 6.646 0.256 1.00 81.88 97 ALA A N 1
ATOM 775 C CA . ALA A 1 97 ? -4.643 5.915 -0.784 1.00 81.88 97 ALA A CA 1
ATOM 776 C C . ALA A 1 97 ? -4.761 6.585 -2.162 1.00 81.88 97 ALA A C 1
ATOM 778 O O . ALA A 1 97 ? -3.785 6.615 -2.903 1.00 81.88 97 ALA A O 1
ATOM 779 N N . GLN A 1 98 ? -5.922 7.147 -2.505 1.00 78.44 98 GLN A N 1
ATOM 780 C CA . GLN A 1 98 ? -6.113 7.888 -3.751 1.00 78.44 98 GLN A CA 1
ATOM 781 C C . GLN A 1 98 ? -5.276 9.170 -3.772 1.00 78.44 98 GLN A C 1
ATOM 783 O O . GLN A 1 98 ? -4.595 9.426 -4.765 1.00 78.44 98 GLN A O 1
ATOM 788 N N . HIS A 1 99 ? -5.248 9.931 -2.673 1.00 77.88 99 HIS A N 1
ATOM 789 C CA . HIS A 1 99 ? -4.436 11.148 -2.572 1.00 77.88 99 HIS A CA 1
ATOM 790 C C . HIS A 1 99 ? -2.938 10.906 -2.818 1.00 77.88 99 HIS A C 1
ATOM 792 O O . HIS A 1 99 ? -2.293 11.748 -3.440 1.00 77.88 99 HIS A O 1
ATOM 798 N N . LEU A 1 100 ? -2.396 9.750 -2.414 1.00 73.31 100 LEU A N 1
ATOM 799 C CA . LEU A 1 100 ? -0.985 9.399 -2.641 1.00 73.31 100 LEU A CA 1
ATOM 800 C C . LEU A 1 100 ? -0.611 9.235 -4.127 1.00 73.31 100 LEU A C 1
ATOM 802 O O . LEU A 1 100 ? 0.569 9.310 -4.456 1.00 73.31 100 LEU A O 1
ATOM 806 N N . PHE A 1 101 ? -1.581 9.013 -5.023 1.00 67.50 101 PHE A N 1
ATOM 807 C CA . PHE A 1 101 ? -1.332 8.726 -6.446 1.00 67.50 101 PHE A CA 1
ATOM 808 C C . PHE A 1 101 ? -2.003 9.709 -7.415 1.00 67.50 101 PHE A C 1
ATOM 810 O O . PHE A 1 101 ? -1.914 9.514 -8.625 1.00 67.50 101 PHE A O 1
ATOM 817 N N . ILE A 1 102 ? -2.655 10.763 -6.914 1.00 65.69 102 ILE A N 1
ATOM 818 C CA . ILE A 1 102 ? -3.146 11.875 -7.750 1.00 65.69 102 ILE A CA 1
ATOM 819 C C . ILE A 1 102 ? -2.002 12.841 -8.106 1.00 65.69 102 ILE A C 1
ATOM 821 O O . ILE A 1 102 ? -2.020 13.428 -9.181 1.00 65.69 102 ILE A O 1
ATOM 825 N N . ASN A 1 103 ? -0.978 12.952 -7.255 1.00 66.56 103 ASN A N 1
ATOM 826 C CA . ASN A 1 103 ? 0.149 13.871 -7.442 1.00 66.56 103 ASN A CA 1
ATOM 827 C C . ASN A 1 103 ? 1.414 13.112 -7.861 1.00 66.56 103 ASN A C 1
ATOM 829 O O . ASN A 1 103 ? 2.389 13.058 -7.110 1.00 66.56 103 ASN A O 1
ATOM 833 N N . ILE A 1 104 ? 1.382 12.457 -9.023 1.00 73.19 104 ILE A N 1
ATOM 834 C CA . ILE A 1 104 ? 2.584 11.809 -9.555 1.00 73.19 104 ILE A CA 1
ATOM 835 C C . ILE A 1 104 ? 3.432 12.865 -10.261 1.00 73.19 104 ILE A C 1
ATOM 837 O O . ILE A 1 104 ? 2.920 13.500 -11.180 1.00 73.19 104 ILE A O 1
ATOM 841 N N . PRO A 1 105 ? 4.701 13.040 -9.860 1.00 64.25 105 PRO A N 1
ATOM 842 C CA . PRO A 1 105 ? 5.578 14.020 -10.458 1.00 64.25 105 PRO A CA 1
ATOM 843 C C . PRO A 1 105 ? 5.797 13.675 -11.924 1.00 64.25 105 PRO A C 1
ATOM 845 O O . PRO A 1 105 ? 6.162 12.549 -12.299 1.00 64.25 105 PRO A O 1
ATOM 848 N N . GLU A 1 106 ? 5.523 14.663 -12.762 1.00 74.81 106 GLU A N 1
ATOM 849 C CA . GLU A 1 106 ? 5.833 14.588 -14.176 1.00 74.81 106 GLU A CA 1
ATOM 850 C C . GLU A 1 106 ? 7.352 14.610 -14.369 1.00 74.81 106 GLU A C 1
ATOM 852 O O . GLU A 1 106 ? 8.109 15.116 -13.541 1.00 74.81 106 GLU A O 1
ATOM 857 N N . LYS A 1 107 ? 7.815 14.087 -15.505 1.00 72.94 107 LYS A N 1
ATOM 858 C CA . LYS A 1 107 ? 9.241 14.081 -15.866 1.00 72.94 107 LYS A CA 1
ATOM 859 C C . LYS A 1 107 ? 9.881 15.477 -15.759 1.00 72.94 107 LYS A C 1
ATOM 861 O O . LYS A 1 107 ? 11.001 15.614 -15.290 1.00 72.94 107 LYS A O 1
ATOM 866 N N . THR A 1 108 ? 9.138 16.507 -16.150 1.00 71.25 108 THR A N 1
ATOM 867 C CA . THR A 1 108 ? 9.538 17.920 -16.095 1.00 71.25 108 THR A CA 1
ATOM 868 C C . THR A 1 108 ? 9.728 18.450 -14.674 1.00 71.25 108 THR A C 1
ATOM 870 O O . THR A 1 108 ? 10.508 19.381 -14.481 1.00 71.25 108 THR A O 1
ATOM 873 N N . GLU A 1 109 ? 9.034 17.881 -13.686 1.00 74.56 109 GLU A N 1
ATOM 874 C CA . GLU A 1 109 ? 9.196 18.233 -12.273 1.00 74.56 109 GLU A CA 1
ATOM 875 C C . GLU A 1 109 ? 10.434 17.573 -11.660 1.00 74.56 109 GLU A C 1
ATOM 877 O O . GLU A 1 109 ? 11.066 18.162 -10.785 1.00 74.56 109 GLU A O 1
ATOM 882 N N . GLU A 1 110 ? 10.798 16.367 -12.113 1.00 80.81 110 GLU A N 1
ATOM 883 C CA . GLU A 1 110 ? 12.023 15.682 -11.681 1.00 80.81 110 GLU A CA 1
ATOM 884 C C . GLU A 1 110 ? 13.277 16.452 -12.134 1.00 80.81 110 GLU A C 1
ATOM 886 O O . GLU A 1 110 ? 14.197 16.644 -11.343 1.00 80.81 110 GLU A O 1
ATOM 891 N N . ASP A 1 111 ? 13.284 16.974 -13.366 1.00 79.94 111 ASP A N 1
ATOM 892 C CA . ASP A 1 111 ? 14.434 17.689 -13.947 1.00 79.94 111 ASP A CA 1
ATOM 893 C C . ASP A 1 111 ? 14.798 18.996 -13.203 1.00 79.94 111 ASP A C 1
ATOM 895 O O . ASP A 1 111 ? 15.908 19.510 -13.348 1.00 79.94 111 ASP A O 1
ATOM 899 N N . GLN A 1 112 ? 13.872 19.553 -12.414 1.00 84.75 112 GLN A N 1
ATOM 900 C CA . GLN A 1 112 ? 14.049 20.814 -11.674 1.00 84.75 112 GLN A CA 1
ATOM 901 C C . GLN A 1 112 ? 14.426 20.610 -10.199 1.00 84.75 112 GLN A C 1
ATOM 903 O O . GLN A 1 112 ? 14.613 21.589 -9.471 1.00 84.75 112 GLN A O 1
ATOM 908 N N . LYS A 1 113 ? 14.502 19.359 -9.738 1.00 86.94 113 LYS A N 1
ATOM 909 C CA . LYS A 1 113 ? 14.708 19.008 -8.330 1.00 86.94 113 LYS A CA 1
ATOM 910 C C . LYS A 1 113 ? 16.170 18.726 -8.014 1.00 86.94 113 LYS A C 1
ATOM 912 O O . LYS A 1 113 ? 16.947 18.306 -8.869 1.00 86.94 113 LYS A O 1
ATOM 917 N N . THR A 1 114 ? 16.542 18.961 -6.759 1.00 91.50 114 THR A N 1
ATOM 918 C CA . THR A 1 114 ? 17.858 18.555 -6.260 1.00 91.50 114 THR A CA 1
ATOM 919 C C . THR A 1 114 ? 17.929 17.035 -6.112 1.00 91.50 114 THR A C 1
ATOM 921 O O . THR A 1 114 ? 16.905 16.356 -6.054 1.00 91.50 114 THR A O 1
ATOM 924 N N . GLU A 1 115 ? 19.139 16.482 -6.019 1.00 90.00 115 GLU A N 1
ATOM 925 C CA . GLU A 1 115 ? 19.324 15.046 -5.768 1.00 90.00 115 GLU A CA 1
ATOM 926 C C . GLU A 1 115 ? 18.647 14.605 -4.456 1.00 90.00 115 GLU A C 1
ATOM 928 O O . GLU A 1 115 ? 17.976 13.576 -4.427 1.00 90.00 115 GLU A O 1
ATOM 933 N N . GLU A 1 116 ? 18.712 15.433 -3.407 1.00 91.25 116 GLU A N 1
ATOM 934 C CA . GLU A 1 116 ? 18.037 15.176 -2.127 1.00 91.25 116 GLU A CA 1
ATOM 935 C C . GLU A 1 116 ? 16.506 15.133 -2.275 1.00 91.25 116 GLU A C 1
ATOM 937 O O . GLU A 1 116 ? 15.850 14.241 -1.732 1.00 91.25 116 GLU A O 1
ATOM 942 N N . ASP A 1 117 ? 15.922 16.052 -3.051 1.00 90.19 117 ASP A N 1
ATOM 943 C CA . ASP A 1 117 ? 14.479 16.068 -3.321 1.00 90.19 117 ASP A CA 1
ATOM 944 C C . ASP A 1 117 ? 14.028 14.820 -4.094 1.00 90.19 117 ASP A C 1
ATOM 946 O O . ASP A 1 117 ? 12.952 14.271 -3.831 1.00 90.19 117 ASP A O 1
ATOM 950 N N . LEU A 1 118 ? 14.843 14.373 -5.055 1.00 89.19 118 LEU A N 1
ATOM 951 C CA . LEU A 1 118 ? 14.591 13.164 -5.836 1.00 89.19 118 LEU A CA 1
ATOM 952 C C . LEU A 1 118 ? 14.678 11.909 -4.961 1.00 89.19 118 LEU A C 1
ATOM 954 O O . LEU A 1 118 ? 13.838 11.014 -5.089 1.00 89.19 118 LEU A O 1
ATOM 958 N N . ASP A 1 119 ? 15.632 11.855 -4.034 1.00 91.00 119 ASP A N 1
ATOM 959 C CA . ASP A 1 119 ? 15.766 10.751 -3.084 1.00 91.00 119 ASP A CA 1
ATOM 960 C C . ASP A 1 119 ? 14.578 10.671 -2.119 1.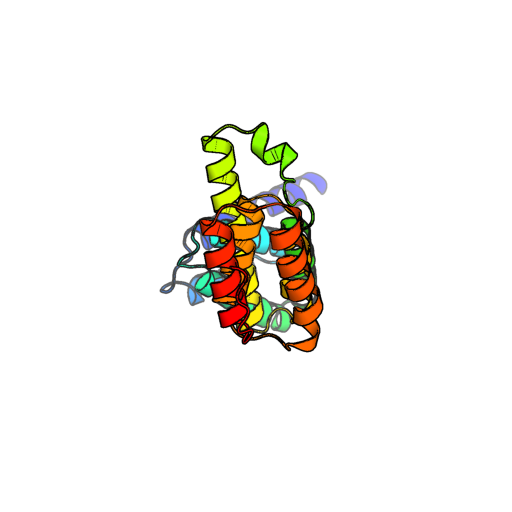00 91.00 119 ASP A C 1
ATOM 962 O O . ASP A 1 119 ? 14.036 9.580 -1.902 1.00 91.00 119 ASP A O 1
ATOM 966 N N . ILE A 1 120 ? 14.119 11.811 -1.589 1.00 89.69 120 ILE A N 1
ATOM 967 C CA . ILE A 1 120 ? 12.918 11.883 -0.740 1.00 89.69 120 ILE A CA 1
ATOM 968 C C . ILE A 1 120 ? 11.694 11.410 -1.527 1.00 89.69 120 ILE A C 1
ATOM 970 O O . ILE A 1 120 ? 10.966 10.522 -1.078 1.00 89.69 120 ILE A O 1
ATOM 974 N N . MET A 1 121 ? 11.503 11.940 -2.734 1.00 88.06 121 MET A N 1
ATOM 975 C CA . MET A 1 121 ? 10.398 11.567 -3.611 1.00 88.06 121 MET A CA 1
ATOM 976 C C . MET A 1 121 ? 10.401 10.062 -3.902 1.00 88.06 121 MET A C 1
ATOM 978 O O . MET A 1 121 ? 9.397 9.371 -3.710 1.00 88.06 121 MET A O 1
ATOM 982 N N . LYS A 1 122 ? 11.547 9.514 -4.309 1.00 89.81 122 LYS A N 1
ATOM 983 C CA . LYS A 1 122 ? 11.709 8.081 -4.562 1.00 89.81 122 LYS A CA 1
ATOM 984 C C . LYS A 1 122 ? 11.434 7.248 -3.319 1.00 89.81 122 LYS A C 1
ATOM 986 O O . LYS A 1 122 ? 10.789 6.195 -3.401 1.00 89.81 122 LYS A O 1
ATOM 991 N N . PHE A 1 123 ? 11.909 7.699 -2.164 1.00 90.94 123 PHE A N 1
ATOM 992 C CA . PHE A 1 123 ? 11.649 7.036 -0.901 1.00 90.94 123 PHE A CA 1
ATOM 993 C C . PHE A 1 123 ? 10.143 6.951 -0.617 1.00 90.94 123 PHE A C 1
ATOM 995 O O . PHE A 1 123 ? 9.653 5.849 -0.339 1.00 90.94 123 PHE A O 1
ATOM 1002 N N . GLU A 1 124 ? 9.409 8.052 -0.764 1.00 87.88 124 GLU A N 1
ATOM 1003 C CA . GLU A 1 124 ? 7.962 8.109 -0.546 1.00 87.88 124 GLU A CA 1
ATOM 1004 C C . GLU A 1 124 ? 7.193 7.231 -1.542 1.00 87.88 124 GLU A C 1
ATOM 1006 O O . GLU A 1 124 ? 6.416 6.373 -1.119 1.00 87.88 124 GLU A O 1
ATOM 1011 N N . PHE A 1 125 ? 7.466 7.339 -2.849 1.00 87.50 125 PHE A N 1
ATOM 1012 C CA . PHE A 1 125 ? 6.770 6.552 -3.879 1.00 87.50 125 PHE A CA 1
ATOM 1013 C C . PHE A 1 125 ? 6.927 5.046 -3.691 1.00 87.50 125 PHE A C 1
ATOM 1015 O O . PHE A 1 125 ? 5.950 4.293 -3.769 1.00 87.50 125 PHE A O 1
ATOM 1022 N N . LEU A 1 126 ? 8.145 4.594 -3.393 1.00 91.25 126 LEU A N 1
ATOM 1023 C CA . LEU A 1 126 ? 8.400 3.182 -3.125 1.00 91.25 126 LEU A CA 1
ATOM 1024 C C . LEU A 1 126 ? 7.702 2.715 -1.837 1.00 91.25 126 LEU A C 1
ATOM 1026 O O . LEU A 1 126 ? 7.234 1.579 -1.772 1.00 91.25 126 LEU A O 1
ATOM 1030 N N . GLY A 1 127 ? 7.615 3.571 -0.812 1.00 92.56 127 GLY A N 1
ATOM 1031 C CA . GLY A 1 127 ? 6.884 3.257 0.420 1.00 92.56 127 GLY A CA 1
ATOM 1032 C C . GLY A 1 127 ? 5.375 3.181 0.202 1.00 92.56 127 GLY A C 1
ATOM 1033 O O . GLY A 1 127 ? 4.736 2.233 0.658 1.00 92.56 127 GLY A O 1
ATOM 1034 N N . ASN A 1 128 ? 4.825 4.113 -0.576 1.00 91.56 128 ASN A N 1
ATOM 1035 C CA . ASN A 1 128 ? 3.419 4.126 -0.973 1.00 91.56 128 ASN A CA 1
ATOM 1036 C C . ASN A 1 128 ? 3.062 2.863 -1.765 1.00 91.56 128 ASN A C 1
ATOM 1038 O O . ASN A 1 128 ? 2.084 2.189 -1.444 1.00 91.56 128 ASN A O 1
ATOM 1042 N N . CYS A 1 129 ? 3.884 2.479 -2.746 1.00 92.81 129 CYS A N 1
ATOM 1043 C CA . CYS A 1 129 ? 3.674 1.247 -3.509 1.00 92.81 129 CYS A CA 1
ATOM 1044 C C . CYS A 1 129 ? 3.714 0.007 -2.614 1.00 92.81 129 CYS A C 1
ATOM 1046 O O . CYS A 1 129 ? 2.865 -0.879 -2.755 1.00 92.81 129 CYS A O 1
ATOM 1048 N N . ARG A 1 130 ? 4.638 -0.033 -1.642 1.00 95.00 130 ARG A N 1
ATOM 1049 C CA . ARG A 1 130 ? 4.690 -1.130 -0.675 1.00 95.00 130 ARG A CA 1
ATOM 1050 C C . ARG A 1 130 ? 3.398 -1.216 0.136 1.00 95.00 130 ARG A C 1
ATOM 1052 O O . ARG A 1 130 ? 2.821 -2.299 0.227 1.00 95.00 130 ARG A O 1
ATOM 1059 N N . LEU A 1 131 ? 2.915 -0.090 0.662 1.00 94.69 131 LEU A N 1
ATOM 1060 C CA . LEU A 1 131 ? 1.656 -0.016 1.405 1.00 94.69 131 LEU A CA 1
ATOM 1061 C C . LEU A 1 131 ? 0.467 -0.507 0.573 1.00 94.69 131 LEU A C 1
ATOM 1063 O O . LEU A 1 131 ? -0.260 -1.386 1.030 1.00 94.69 131 LEU A O 1
ATOM 1067 N N . ILE A 1 132 ? 0.303 -0.023 -0.660 1.00 94.19 132 ILE A N 1
ATOM 1068 C CA . ILE A 1 132 ? -0.778 -0.470 -1.553 1.00 94.19 132 ILE A CA 1
ATOM 1069 C C . ILE A 1 132 ? -0.710 -1.976 -1.809 1.00 94.19 132 ILE A C 1
ATOM 1071 O O . ILE A 1 132 ? -1.739 -2.655 -1.765 1.00 94.19 132 ILE A O 1
ATOM 1075 N N . SER A 1 133 ? 0.490 -2.515 -2.041 1.00 95.50 133 SER A N 1
ATOM 1076 C CA . SER A 1 133 ? 0.657 -3.948 -2.283 1.00 95.50 133 SER A CA 1
ATOM 1077 C C . SER A 1 133 ? 0.209 -4.794 -1.083 1.00 95.50 133 SER A C 1
ATOM 1079 O O . SER A 1 133 ? -0.492 -5.788 -1.264 1.00 95.50 133 SER A O 1
ATOM 1081 N N . GLU A 1 134 ? 0.540 -4.380 0.144 1.00 96.31 134 GLU A N 1
ATOM 1082 C CA . GLU A 1 134 ? 0.158 -5.083 1.375 1.00 96.31 134 GLU A CA 1
ATOM 1083 C C . GLU A 1 134 ? -1.341 -4.932 1.676 1.00 96.31 134 GLU A C 1
ATOM 1085 O O . GLU A 1 134 ? -2.004 -5.895 2.072 1.00 96.31 134 GLU A O 1
ATOM 1090 N N . LEU A 1 135 ? -1.922 -3.756 1.417 1.00 95.00 135 LEU A N 1
ATOM 1091 C CA . LEU A 1 135 ? -3.369 -3.542 1.508 1.00 95.00 135 LEU A CA 1
ATOM 1092 C C . LEU A 1 135 ? -4.138 -4.461 0.549 1.00 95.00 135 LEU A C 1
ATOM 1094 O O . LEU A 1 135 ? -5.162 -5.034 0.925 1.00 95.00 135 LEU A O 1
ATOM 1098 N N . TYR A 1 136 ? -3.643 -4.632 -0.679 1.00 95.25 136 TYR A N 1
ATOM 1099 C CA . TYR A 1 136 ? -4.262 -5.525 -1.658 1.00 95.25 136 TYR A CA 1
ATOM 1100 C C . TYR A 1 136 ? -4.125 -6.993 -1.243 1.00 95.25 136 TYR A C 1
ATOM 1102 O O . TYR A 1 136 ? -5.123 -7.708 -1.162 1.00 95.25 136 TYR A O 1
ATOM 1110 N N . LYS A 1 137 ? -2.911 -7.436 -0.891 1.00 95.75 137 LYS A N 1
ATOM 1111 C CA . LYS A 1 137 ? -2.644 -8.819 -0.455 1.00 95.75 137 LYS A CA 1
ATOM 1112 C C . LYS A 1 137 ? -3.428 -9.227 0.790 1.00 95.75 137 LYS A C 1
ATOM 1114 O O . LYS A 1 137 ? -3.826 -10.381 0.912 1.00 95.75 137 LYS A O 1
ATOM 1119 N N . SER A 1 138 ? -3.657 -8.293 1.711 1.00 94.88 138 SER A N 1
ATOM 1120 C CA . SER A 1 138 ? -4.440 -8.531 2.931 1.00 94.88 138 SER A CA 1
ATOM 1121 C C . SER A 1 138 ? -5.960 -8.546 2.706 1.00 94.88 138 SER A C 1
ATOM 1123 O O . SER A 1 138 ? -6.712 -8.854 3.644 1.00 94.88 138 SER A O 1
ATOM 1125 N N . GLY A 1 139 ? -6.410 -8.242 1.480 1.00 93.75 139 GLY A N 1
ATOM 1126 C CA . GLY A 1 139 ? -7.815 -8.203 1.071 1.00 93.75 139 GLY A CA 1
ATOM 1127 C C . GLY A 1 139 ? -8.567 -6.945 1.512 1.00 93.75 139 GLY A C 1
ATOM 1128 O O . GLY A 1 139 ? -9.793 -6.922 1.441 1.00 93.75 139 GLY A O 1
ATOM 1129 N N . LEU A 1 140 ? -7.861 -5.911 1.985 1.00 93.62 140 LEU A N 1
ATOM 1130 C CA . LEU A 1 140 ? -8.473 -4.662 2.454 1.00 93.62 140 LEU A CA 1
ATOM 1131 C C . LEU A 1 140 ? -8.905 -3.747 1.305 1.00 93.62 140 LEU A C 1
ATOM 1133 O O . LEU A 1 140 ? -9.805 -2.927 1.471 1.00 93.62 140 LEU A O 1
ATOM 1137 N N . VAL A 1 141 ? -8.278 -3.894 0.137 1.00 93.31 141 VAL A N 1
ATOM 1138 C CA . VAL A 1 141 ? -8.617 -3.151 -1.081 1.00 93.31 141 VAL A CA 1
ATOM 1139 C C . VAL A 1 141 ? -8.778 -4.108 -2.256 1.00 93.31 141 VAL A C 1
ATOM 1141 O O . VAL A 1 141 ? -8.146 -5.161 -2.322 1.00 93.31 141 VAL A O 1
ATOM 1144 N N . LYS A 1 142 ? -9.640 -3.735 -3.203 1.00 93.88 142 LYS A N 1
ATOM 1145 C CA . LYS A 1 142 ? -9.857 -4.489 -4.447 1.00 93.88 142 LYS A CA 1
ATOM 1146 C C . LYS A 1 142 ? -8.776 -4.161 -5.475 1.00 93.88 142 LYS A C 1
ATOM 1148 O O . LYS A 1 142 ? -8.135 -3.119 -5.365 1.00 93.88 142 LYS A O 1
ATOM 1153 N N . SER A 1 143 ? -8.654 -4.990 -6.516 1.00 94.81 143 SER A N 1
ATOM 1154 C CA . SER A 1 143 ? -7.718 -4.798 -7.641 1.00 94.81 143 SER A CA 1
ATOM 1155 C C . SER A 1 143 ? -7.825 -3.423 -8.306 1.00 94.81 143 SER A C 1
ATOM 1157 O O . SER A 1 143 ? -6.821 -2.891 -8.766 1.00 94.81 143 SER A O 1
ATOM 1159 N N . ALA A 1 144 ? -9.008 -2.805 -8.281 1.00 93.06 144 ALA A N 1
ATOM 1160 C CA . ALA A 1 144 ? -9.231 -1.465 -8.816 1.00 93.06 144 ALA A CA 1
ATOM 1161 C C . ALA A 1 144 ? -8.240 -0.414 -8.278 1.00 93.06 144 ALA A C 1
ATOM 1163 O O . ALA A 1 144 ? -7.814 0.449 -9.041 1.00 93.06 144 ALA A O 1
ATOM 1164 N N . LEU A 1 145 ? -7.843 -0.489 -6.999 1.00 91.94 145 LEU A N 1
ATOM 1165 C CA . LEU A 1 145 ? -6.900 0.469 -6.412 1.00 91.94 145 LEU A CA 1
ATOM 1166 C C . LEU A 1 145 ? -5.471 0.315 -6.967 1.00 91.94 145 LEU A C 1
ATOM 1168 O O . LEU A 1 145 ? -4.972 1.281 -7.535 1.00 91.94 145 LEU A O 1
ATOM 1172 N N . PRO A 1 146 ? -4.796 -0.850 -6.878 1.00 93.62 146 PRO A N 1
ATOM 1173 C CA . PRO A 1 146 ? -3.475 -1.001 -7.477 1.00 93.62 146 PRO A CA 1
ATOM 1174 C C . PRO A 1 146 ? -3.479 -0.812 -8.998 1.00 93.62 146 PRO A C 1
ATOM 1176 O O . PRO A 1 146 ? -2.521 -0.252 -9.521 1.00 93.62 146 PRO A O 1
ATOM 1179 N N . VAL A 1 147 ? -4.547 -1.202 -9.709 1.00 94.62 147 VAL A N 1
ATOM 1180 C CA . VAL A 1 147 ? -4.698 -0.926 -11.152 1.00 94.62 147 VAL A CA 1
ATOM 1181 C C . VAL A 1 147 ? -4.719 0.582 -11.415 1.00 94.62 147 VAL A C 1
ATOM 1183 O O . VAL A 1 147 ? -4.016 1.057 -12.307 1.00 94.62 147 VAL A O 1
ATOM 1186 N N . LEU A 1 148 ? -5.468 1.352 -10.617 1.00 91.81 148 LEU A N 1
ATOM 1187 C CA . LEU A 1 148 ? -5.465 2.812 -10.693 1.00 91.81 148 LEU A CA 1
ATOM 1188 C C . LEU A 1 148 ? -4.058 3.374 -10.447 1.00 91.81 148 LEU A C 1
ATOM 1190 O O . LEU A 1 148 ? -3.580 4.157 -11.264 1.00 91.81 148 LEU A O 1
ATOM 1194 N N . CYS A 1 149 ?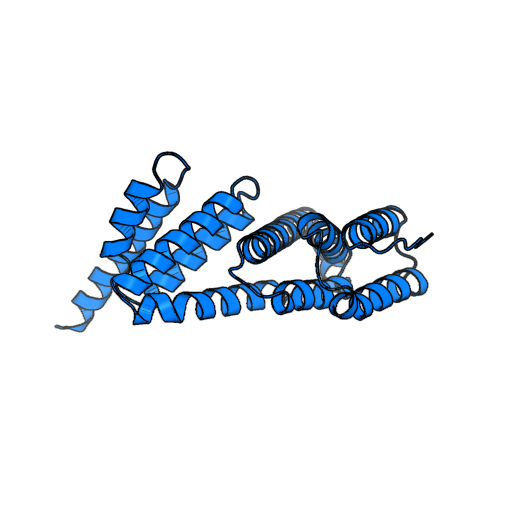 -3.377 2.941 -9.381 1.00 92.00 149 CYS A N 1
ATOM 1195 C CA . CYS A 1 149 ? -2.013 3.378 -9.063 1.00 92.00 149 CYS A CA 1
ATOM 1196 C C . CYS A 1 149 ? -1.038 3.089 -10.215 1.00 92.00 149 CYS A C 1
ATOM 1198 O O . CYS A 1 149 ? -0.307 3.980 -10.637 1.00 92.00 149 CYS A O 1
ATOM 1200 N N . MET A 1 150 ? -1.060 1.875 -10.775 1.00 93.62 150 MET A N 1
ATOM 1201 C CA . MET A 1 150 ? -0.214 1.502 -11.913 1.00 93.62 150 MET A CA 1
ATOM 1202 C C . MET A 1 150 ? -0.498 2.362 -13.152 1.00 93.62 150 MET A C 1
ATOM 1204 O O . MET A 1 150 ? 0.428 2.799 -13.834 1.00 93.62 150 MET A O 1
ATOM 1208 N N . ASN A 1 151 ? -1.777 2.631 -13.431 1.00 92.25 151 ASN A N 1
ATOM 1209 C CA . ASN A 1 151 ? -2.187 3.468 -14.555 1.00 92.25 151 ASN A CA 1
ATOM 1210 C C . ASN A 1 151 ? -1.762 4.934 -14.399 1.00 92.25 151 ASN A C 1
ATOM 1212 O O . ASN A 1 151 ? -1.596 5.612 -15.410 1.00 92.25 151 ASN A O 1
ATOM 1216 N N . GLN A 1 152 ? -1.600 5.424 -13.170 1.00 90.19 152 GLN A N 1
ATOM 1217 C CA . GLN A 1 152 ? -1.037 6.749 -12.923 1.00 90.19 152 GLN A CA 1
ATOM 1218 C C . GLN A 1 152 ? 0.492 6.718 -13.069 1.00 90.19 152 GLN A C 1
ATOM 1220 O O . GLN A 1 152 ? 1.052 7.511 -13.824 1.00 90.19 152 GLN A O 1
ATOM 1225 N N . LEU A 1 153 ? 1.169 5.760 -12.421 1.00 92.12 153 LEU A N 1
ATOM 1226 C CA . LEU A 1 153 ? 2.636 5.677 -12.387 1.00 92.12 153 LEU A CA 1
ATOM 1227 C C . LEU A 1 153 ? 3.267 5.526 -13.777 1.00 92.12 153 LEU A C 1
ATOM 1229 O O . LEU A 1 153 ? 4.341 6.068 -14.015 1.00 92.12 153 LEU A O 1
ATOM 1233 N N . VAL A 1 154 ? 2.602 4.830 -14.707 1.00 92.88 154 VAL A N 1
ATOM 1234 C CA . VAL A 1 154 ? 3.108 4.660 -16.083 1.00 92.88 154 VAL A CA 1
ATOM 1235 C C . VAL A 1 154 ? 3.266 5.985 -16.837 1.00 92.88 154 VAL A C 1
ATOM 1237 O O . VAL A 1 154 ? 4.084 6.053 -17.748 1.00 92.88 154 VAL A O 1
ATOM 1240 N N . ASN A 1 155 ? 2.533 7.039 -16.457 1.00 88.81 155 ASN A N 1
ATOM 1241 C CA . ASN A 1 155 ? 2.630 8.346 -17.116 1.00 88.81 155 ASN A CA 1
ATOM 1242 C C . ASN A 1 155 ? 3.681 9.268 -16.463 1.00 88.81 155 ASN A C 1
ATOM 1244 O O . ASN A 1 155 ? 4.038 10.284 -17.059 1.00 88.81 155 ASN A O 1
ATOM 1248 N N . GLY A 1 156 ? 4.176 8.929 -15.266 1.00 89.00 156 GLY A N 1
ATOM 1249 C CA . GLY A 1 156 ? 5.093 9.768 -14.487 1.00 89.00 156 GLY A CA 1
ATOM 1250 C C . GLY A 1 156 ? 6.554 9.701 -14.943 1.00 89.00 156 GLY A C 1
ATOM 1251 O O . GLY A 1 156 ? 6.895 9.009 -15.905 1.00 89.00 156 GLY A O 1
ATOM 1252 N N . GLY A 1 157 ? 7.429 10.426 -14.247 1.00 90.50 157 GLY A N 1
ATOM 1253 C CA . GLY A 1 157 ? 8.868 10.423 -14.519 1.00 90.50 157 GLY A CA 1
ATOM 1254 C C . GLY A 1 157 ? 9.574 9.091 -14.222 1.00 90.50 157 GLY A C 1
ATOM 1255 O O . GLY A 1 157 ? 8.959 8.033 -14.044 1.00 90.50 157 GLY A O 1
ATOM 1256 N N . LEU A 1 158 ? 10.904 9.113 -14.202 1.00 90.75 158 LEU A N 1
ATOM 1257 C CA . LEU A 1 158 ? 11.703 7.900 -14.036 1.00 90.75 158 LEU A CA 1
ATOM 1258 C C . LEU A 1 158 ? 11.498 7.267 -12.651 1.00 90.75 158 LEU A C 1
ATOM 1260 O O . LEU A 1 158 ? 11.430 6.038 -12.540 1.00 90.75 158 LEU A O 1
ATOM 1264 N N . ILE A 1 159 ? 11.321 8.082 -11.608 1.00 91.31 159 ILE A N 1
ATOM 1265 C CA . ILE A 1 159 ? 11.043 7.589 -10.252 1.00 91.31 159 ILE A CA 1
ATOM 1266 C C . ILE A 1 159 ? 9.693 6.862 -10.216 1.00 91.31 159 ILE A C 1
ATOM 1268 O O . ILE A 1 159 ? 9.575 5.791 -9.611 1.00 91.31 159 ILE A O 1
ATOM 1272 N N . ALA A 1 160 ? 8.687 7.393 -10.916 1.00 91.81 160 ALA A N 1
ATOM 1273 C CA . ALA A 1 160 ? 7.377 6.758 -11.023 1.00 91.81 160 ALA A CA 1
ATOM 1274 C C . ALA A 1 160 ? 7.452 5.400 -11.743 1.00 91.81 160 ALA A C 1
ATOM 1276 O O . ALA A 1 160 ? 6.799 4.446 -11.319 1.00 91.81 160 ALA A O 1
ATOM 1277 N N . LEU A 1 161 ? 8.295 5.267 -12.775 1.00 93.06 161 LEU A N 1
ATOM 1278 C CA . LEU A 1 161 ? 8.513 3.990 -13.466 1.00 93.06 161 LEU A CA 1
ATOM 1279 C C . LEU A 1 161 ? 9.219 2.947 -12.585 1.00 93.06 161 LEU A C 1
ATOM 1281 O O . LEU A 1 161 ? 8.881 1.762 -12.649 1.00 93.06 161 LEU A O 1
ATOM 1285 N N . GLU A 1 162 ? 10.164 3.359 -11.735 1.00 93.81 162 GLU A N 1
ATOM 1286 C CA . GLU A 1 162 ? 10.748 2.470 -10.719 1.00 93.81 162 GLU A CA 1
ATOM 1287 C C . GLU A 1 162 ? 9.690 1.985 -9.721 1.00 93.81 162 GLU A C 1
ATOM 1289 O O . GLU A 1 162 ? 9.602 0.789 -9.429 1.00 93.81 162 GLU A O 1
ATOM 1294 N N . ALA A 1 163 ? 8.854 2.900 -9.233 1.00 93.56 163 ALA A N 1
ATOM 1295 C CA . ALA A 1 163 ? 7.768 2.577 -8.320 1.00 93.56 163 ALA A CA 1
ATOM 1296 C C . ALA A 1 163 ? 6.707 1.669 -8.971 1.00 93.56 163 ALA A C 1
ATOM 1298 O O . ALA A 1 163 ? 6.240 0.724 -8.332 1.00 93.56 163 ALA A O 1
ATOM 1299 N N . LEU A 1 164 ? 6.400 1.871 -10.258 1.00 94.81 164 LEU A N 1
ATOM 1300 C CA . LEU A 1 164 ? 5.550 0.985 -11.058 1.00 94.81 164 LEU A CA 1
ATOM 1301 C C . LEU A 1 164 ? 6.117 -0.435 -11.109 1.00 94.81 164 LEU A C 1
ATOM 1303 O O . LEU A 1 164 ? 5.409 -1.387 -10.783 1.00 94.81 164 LEU A O 1
ATOM 1307 N N . ALA A 1 165 ? 7.391 -0.587 -11.479 1.00 95.75 165 ALA A N 1
ATOM 1308 C CA . ALA A 1 165 ? 8.051 -1.889 -11.543 1.00 95.75 165 ALA A CA 1
ATOM 1309 C C . ALA A 1 165 ? 8.030 -2.615 -10.187 1.00 95.75 165 ALA A C 1
ATOM 1311 O O . ALA A 1 165 ? 7.731 -3.815 -10.131 1.00 95.75 165 ALA A O 1
ATOM 1312 N N . GLN A 1 166 ? 8.278 -1.887 -9.092 1.00 95.06 166 GLN A N 1
ATOM 1313 C CA . GLN A 1 166 ? 8.195 -2.439 -7.740 1.00 95.06 166 GLN A CA 1
ATOM 1314 C C . GLN A 1 166 ? 6.765 -2.849 -7.379 1.00 95.06 166 GLN A C 1
ATOM 1316 O O . GLN A 1 166 ? 6.574 -3.939 -6.852 1.00 95.06 166 GLN A O 1
ATOM 1321 N N . LEU A 1 167 ? 5.760 -2.023 -7.682 1.00 95.62 167 LEU A N 1
ATOM 1322 C CA . LEU A 1 167 ? 4.357 -2.327 -7.394 1.00 95.62 167 LEU A CA 1
ATOM 1323 C C . LEU A 1 167 ? 3.890 -3.590 -8.130 1.00 95.62 167 LEU A C 1
ATOM 1325 O O . LEU A 1 167 ? 3.252 -4.451 -7.524 1.00 95.62 167 LEU A O 1
ATOM 1329 N N . MET A 1 168 ? 4.236 -3.722 -9.416 1.00 97.00 168 MET A N 1
ATOM 1330 C CA . MET A 1 168 ? 3.941 -4.918 -10.213 1.00 97.00 168 MET A CA 1
ATOM 1331 C C . MET A 1 168 ? 4.599 -6.168 -9.607 1.00 97.00 168 MET A C 1
ATOM 1333 O O . MET A 1 168 ? 3.936 -7.192 -9.432 1.00 97.00 168 MET A O 1
ATOM 1337 N N . SER A 1 169 ? 5.873 -6.052 -9.219 1.00 96.12 169 SER A N 1
ATOM 1338 C CA . SER A 1 169 ? 6.645 -7.138 -8.600 1.00 96.12 169 SER A CA 1
ATOM 1339 C C . SER A 1 169 ? 6.100 -7.547 -7.236 1.00 96.12 169 SER A C 1
ATOM 1341 O O . SER A 1 169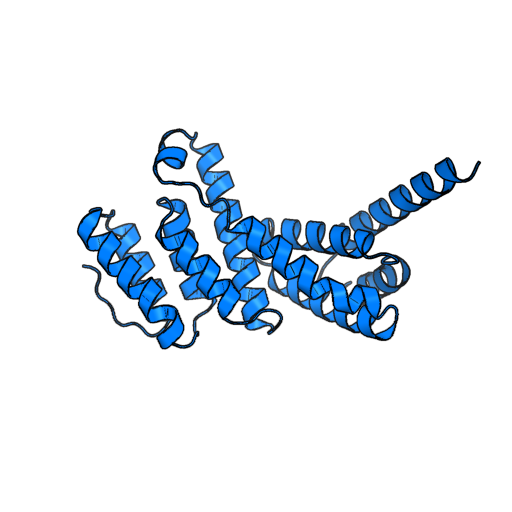 ? 5.950 -8.735 -6.957 1.00 96.12 169 SER A O 1
ATOM 1343 N N . ASP A 1 170 ? 5.778 -6.570 -6.389 1.00 95.88 170 ASP A N 1
ATOM 1344 C CA . ASP A 1 170 ? 5.252 -6.823 -5.057 1.00 95.88 170 ASP A CA 1
ATOM 1345 C C . ASP A 1 170 ? 3.883 -7.485 -5.142 1.00 95.88 170 ASP A C 1
ATOM 1347 O O . ASP A 1 170 ? 3.636 -8.429 -4.401 1.00 95.88 170 ASP A O 1
ATOM 1351 N N . ILE A 1 171 ? 2.995 -7.035 -6.028 1.00 95.12 171 ILE A N 1
ATOM 1352 C CA . ILE A 1 171 ? 1.646 -7.593 -6.138 1.00 95.12 171 ILE A CA 1
ATOM 1353 C C . ILE A 1 171 ? 1.650 -9.013 -6.711 1.00 95.12 171 ILE A C 1
ATOM 1355 O O . ILE A 1 171 ? 0.944 -9.873 -6.182 1.00 95.12 171 ILE A O 1
ATOM 1359 N N . GLY A 1 172 ? 2.406 -9.256 -7.783 1.00 91.44 172 GLY A N 1
ATOM 1360 C CA . GLY A 1 172 ? 2.588 -10.571 -8.408 1.00 91.44 172 GLY A CA 1
ATOM 1361 C C . GLY A 1 172 ? 1.361 -11.180 -9.109 1.00 91.44 172 GLY A C 1
ATOM 1362 O O . GLY A 1 172 ? 1.518 -11.944 -10.049 1.00 91.44 172 GLY A O 1
ATOM 1363 N N . SER A 1 173 ? 0.122 -10.876 -8.714 1.00 90.56 173 SER A N 1
ATOM 1364 C CA . SER A 1 173 ? -1.057 -11.400 -9.418 1.00 90.56 173 SER A CA 1
ATOM 1365 C C . SER A 1 173 ? -2.262 -10.465 -9.340 1.00 90.56 173 SER A C 1
ATOM 1367 O O . SER A 1 173 ? -2.870 -10.266 -8.285 1.00 90.56 173 SER A O 1
ATOM 1369 N N . ILE A 1 174 ? -2.652 -9.950 -10.505 1.00 93.56 174 ILE A N 1
ATOM 1370 C CA . ILE A 1 174 ? -3.936 -9.297 -10.783 1.00 93.56 174 ILE A CA 1
ATOM 1371 C C . ILE A 1 174 ? -4.486 -9.924 -12.068 1.00 93.56 174 ILE A C 1
ATOM 1373 O O . ILE A 1 174 ? -3.735 -10.425 -12.903 1.00 93.56 174 ILE A O 1
ATOM 1377 N N . ASN A 1 175 ? -5.807 -9.902 -12.234 1.00 93.31 175 ASN A N 1
ATOM 1378 C CA . ASN A 1 175 ? -6.459 -10.298 -13.474 1.00 93.31 175 ASN A CA 1
ATOM 1379 C C . ASN A 1 175 ? -5.803 -9.629 -14.695 1.00 93.31 175 ASN A C 1
ATOM 1381 O O . ASN A 1 175 ? -5.818 -8.405 -14.840 1.00 93.31 175 ASN A O 1
ATOM 1385 N N . GLN A 1 176 ? -5.283 -10.441 -15.615 1.00 91.81 176 GLN A N 1
ATOM 1386 C CA . GLN A 1 176 ? -4.569 -9.951 -16.795 1.00 91.81 176 GLN A CA 1
ATOM 1387 C C . GLN A 1 176 ? -5.409 -9.015 -17.673 1.00 91.81 176 GLN A C 1
ATOM 1389 O O . GLN A 1 176 ? -4.850 -8.132 -18.321 1.00 91.81 176 GLN A O 1
ATOM 1394 N N . LYS A 1 177 ? -6.745 -9.152 -17.685 1.00 94.38 177 LYS A N 1
ATOM 1395 C CA . LYS A 1 177 ? -7.625 -8.242 -18.438 1.00 94.38 177 LYS A CA 1
ATOM 1396 C C . LYS A 1 177 ? -7.577 -6.810 -17.899 1.00 94.38 177 LYS A C 1
ATOM 1398 O O . LYS A 1 177 ? -7.654 -5.879 -18.692 1.00 94.38 177 LYS A O 1
ATOM 1403 N N . GLU A 1 178 ? -7.430 -6.645 -16.584 1.00 95.00 178 GLU A N 1
ATOM 1404 C CA . GLU A 1 178 ? -7.324 -5.334 -15.929 1.00 95.00 178 GLU A CA 1
ATOM 1405 C C . GLU A 1 178 ? -5.942 -4.703 -16.157 1.00 95.00 178 GLU A C 1
ATOM 1407 O O . GLU A 1 178 ? -5.831 -3.488 -16.283 1.00 95.00 178 GLU A O 1
ATOM 1412 N N . ILE A 1 179 ? -4.894 -5.529 -16.259 1.00 95.31 179 ILE A N 1
ATOM 1413 C CA . ILE A 1 179 ? -3.507 -5.070 -16.429 1.00 95.31 179 ILE A CA 1
ATOM 1414 C C . ILE A 1 179 ? -3.135 -4.816 -17.891 1.00 95.31 179 ILE A C 1
ATOM 1416 O O . ILE A 1 179 ? -2.278 -3.977 -18.166 1.00 95.31 179 ILE A O 1
ATOM 1420 N N . LYS A 1 180 ? -3.778 -5.493 -18.848 1.00 95.44 180 LYS A N 1
ATOM 1421 C CA . LYS A 1 180 ? -3.454 -5.370 -20.277 1.00 95.44 180 LYS A CA 1
ATOM 1422 C C . LYS A 1 180 ? -3.352 -3.910 -20.770 1.00 95.44 180 LYS A C 1
ATOM 1424 O O . LYS A 1 180 ? -2.356 -3.614 -21.423 1.00 95.44 180 LYS A O 1
ATOM 1429 N N . PRO A 1 181 ? -4.265 -2.979 -20.425 1.00 96.44 181 PRO A N 1
ATOM 1430 C CA . PRO A 1 181 ? -4.125 -1.577 -20.829 1.00 96.44 181 PRO A CA 1
ATOM 1431 C C . PRO A 1 181 ? -2.858 -0.899 -20.285 1.00 96.44 181 PRO A C 1
ATOM 1433 O O . PRO A 1 181 ? -2.231 -0.116 -20.989 1.00 96.44 181 PRO A O 1
ATOM 1436 N N . ILE A 1 182 ? -2.457 -1.208 -19.047 1.00 95.81 182 ILE A N 1
ATOM 1437 C CA . ILE A 1 182 ? -1.229 -0.676 -18.433 1.00 95.81 182 ILE A CA 1
ATOM 1438 C C . ILE A 1 182 ? -0.005 -1.238 -19.156 1.00 95.81 182 ILE A C 1
ATOM 1440 O O . ILE A 1 182 ? 0.913 -0.497 -19.493 1.00 95.81 182 ILE A O 1
ATOM 1444 N N . LYS A 1 183 ? -0.010 -2.542 -19.440 1.00 96.19 183 LYS A N 1
ATOM 1445 C CA . LYS A 1 183 ? 1.044 -3.203 -20.210 1.00 96.19 183 LYS A CA 1
ATOM 1446 C C . LYS A 1 183 ? 1.213 -2.572 -21.593 1.00 96.19 183 LYS A C 1
ATOM 1448 O O . LYS A 1 183 ? 2.333 -2.262 -21.989 1.00 96.19 183 LYS A O 1
ATOM 1453 N N . ASP A 1 184 ? 0.112 -2.363 -22.311 1.00 96.25 184 ASP A N 1
ATOM 1454 C CA . ASP A 1 184 ? 0.133 -1.760 -23.645 1.00 96.25 184 ASP A CA 1
ATOM 1455 C C . ASP A 1 184 ? 0.700 -0.324 -23.587 1.00 96.25 184 ASP A C 1
ATOM 1457 O O . ASP A 1 184 ? 1.540 0.031 -24.416 1.00 96.25 184 ASP A O 1
ATOM 1461 N N . LYS A 1 185 ? 0.358 0.453 -22.545 1.00 96.06 185 LYS A N 1
ATOM 1462 C CA . LYS A 1 185 ? 0.965 1.771 -22.272 1.00 96.06 185 LYS A CA 1
ATOM 1463 C C . LYS A 1 185 ? 2.466 1.699 -21.986 1.00 96.06 185 LYS A C 1
ATOM 1465 O O . LYS A 1 185 ? 3.216 2.506 -22.524 1.00 96.06 185 LYS A O 1
ATOM 1470 N N . ILE A 1 186 ? 2.922 0.736 -21.179 1.00 96.06 186 ILE A N 1
ATOM 1471 C CA . ILE A 1 186 ? 4.356 0.534 -20.899 1.00 96.06 186 ILE A CA 1
ATOM 1472 C C . ILE A 1 186 ? 5.115 0.271 -22.207 1.00 96.06 186 ILE A C 1
ATOM 1474 O O . ILE A 1 186 ? 6.135 0.906 -22.472 1.00 96.06 186 ILE A O 1
ATOM 1478 N N . VAL A 1 187 ? 4.604 -0.640 -23.042 1.00 94.75 187 VAL A N 1
ATOM 1479 C CA . VAL A 1 187 ? 5.215 -0.985 -24.335 1.00 94.75 187 VAL A CA 1
ATOM 1480 C C . VAL A 1 187 ? 5.271 0.231 -25.260 1.00 94.75 187 VAL A C 1
ATOM 1482 O O . VAL A 1 187 ? 6.288 0.448 -25.918 1.00 94.75 187 VAL A O 1
ATOM 1485 N N . GLN A 1 188 ? 4.194 1.016 -25.321 1.00 93.88 188 GLN A N 1
ATOM 1486 C CA . GLN A 1 188 ? 4.149 2.241 -26.114 1.00 93.88 188 GLN A CA 1
ATOM 1487 C C . GLN A 1 188 ? 5.198 3.252 -25.634 1.00 93.88 188 GLN A C 1
ATOM 1489 O O . GLN A 1 188 ? 6.015 3.708 -26.431 1.00 93.88 188 GLN A O 1
ATOM 1494 N N . ARG A 1 189 ? 5.248 3.517 -24.325 1.00 91.69 189 ARG A N 1
ATOM 1495 C CA . ARG A 1 189 ? 6.180 4.480 -23.727 1.00 91.69 189 ARG A CA 1
ATOM 1496 C C . ARG A 1 189 ? 7.641 4.124 -23.987 1.00 91.69 189 ARG A C 1
ATOM 1498 O O . ARG A 1 189 ? 8.430 4.992 -24.344 1.00 91.69 189 ARG A O 1
ATOM 1505 N N . VAL A 1 190 ? 8.007 2.845 -23.870 1.00 91.75 190 VAL A N 1
ATOM 1506 C CA . VAL A 1 190 ? 9.376 2.392 -24.176 1.00 91.75 190 VAL A CA 1
ATOM 1507 C C . VAL A 1 190 ? 9.752 2.670 -25.635 1.00 91.75 190 VAL A C 1
ATOM 1509 O O . VAL A 1 190 ? 10.884 3.073 -25.900 1.00 91.75 190 VAL A O 1
ATOM 1512 N N . LYS A 1 191 ? 8.817 2.474 -26.574 1.00 89.19 191 LYS A N 1
ATOM 1513 C CA . LYS A 1 191 ? 9.052 2.710 -28.008 1.00 89.19 191 LYS A CA 1
ATOM 1514 C C . LYS A 1 191 ? 9.178 4.192 -28.347 1.00 89.19 191 LYS A C 1
ATOM 1516 O O . LYS A 1 191 ? 9.988 4.542 -29.198 1.00 89.19 191 LYS A O 1
ATOM 1521 N N . GLU A 1 192 ? 8.367 5.034 -27.716 1.00 90.00 192 GLU A N 1
ATOM 1522 C CA . GLU A 1 192 ? 8.274 6.461 -28.038 1.00 90.00 192 GLU A CA 1
ATOM 1523 C C . GLU A 1 192 ? 9.353 7.301 -27.342 1.00 90.00 192 GLU A C 1
ATOM 1525 O O . GLU A 1 192 ? 9.888 8.227 -27.946 1.00 90.00 192 GLU A O 1
ATOM 1530 N N . GLU A 1 193 ? 9.713 6.980 -26.095 1.00 85.25 193 GLU A N 1
ATOM 1531 C CA . GLU A 1 193 ? 10.535 7.866 -25.256 1.00 85.25 193 GLU A CA 1
ATOM 1532 C C . GLU A 1 193 ? 12.013 7.463 -25.145 1.00 85.25 193 GLU A C 1
ATOM 1534 O O . GLU A 1 193 ? 12.765 8.113 -24.420 1.00 85.25 193 GLU A O 1
ATOM 1539 N N . SER A 1 194 ? 12.453 6.412 -25.851 1.00 84.81 194 SER A N 1
ATOM 1540 C CA . SER A 1 194 ? 13.837 5.906 -25.806 1.00 84.81 194 SER A CA 1
ATOM 1541 C C . SER A 1 194 ? 14.379 5.804 -24.368 1.00 84.81 194 SER A C 1
ATOM 1543 O O . SER A 1 194 ? 15.431 6.359 -24.030 1.00 84.81 194 SER A O 1
ATOM 1545 N N . LEU A 1 195 ? 13.632 5.114 -23.500 1.00 89.75 195 LEU A N 1
ATOM 1546 C CA . LEU A 1 195 ? 13.957 5.010 -22.078 1.00 89.75 195 LEU A CA 1
ATOM 1547 C C . LEU A 1 195 ? 15.343 4.373 -21.846 1.00 89.75 195 LEU A C 1
ATOM 1549 O O . LEU A 1 195 ? 15.750 3.478 -22.595 1.00 89.75 195 LEU A O 1
ATOM 1553 N N . PRO A 1 196 ? 16.076 4.763 -20.782 1.00 91.94 196 PRO A N 1
ATOM 1554 C CA . PRO A 1 196 ? 17.366 4.155 -20.486 1.00 91.94 196 PRO A CA 1
ATOM 1555 C C . PRO A 1 196 ? 17.228 2.654 -20.215 1.00 91.94 196 PRO A C 1
ATOM 1557 O O . PRO A 1 196 ? 16.267 2.204 -19.590 1.00 91.94 196 PRO A O 1
ATOM 1560 N N . LYS A 1 197 ? 18.244 1.873 -20.601 1.00 92.50 197 LYS A N 1
ATOM 1561 C CA . LYS A 1 197 ? 18.189 0.401 -20.580 1.00 92.50 197 LYS A CA 1
ATOM 1562 C C . LYS A 1 197 ? 17.778 -0.216 -19.246 1.00 92.50 197 LYS A C 1
ATOM 1564 O O . LYS A 1 197 ? 17.045 -1.201 -19.216 1.00 92.50 197 LYS A O 1
ATOM 1569 N N . ARG A 1 198 ? 18.216 0.390 -18.144 1.00 94.38 198 ARG A N 1
ATOM 1570 C CA . ARG A 1 198 ? 17.835 -0.007 -16.786 1.00 94.38 198 ARG A CA 1
ATOM 1571 C C . ARG A 1 198 ? 16.314 -0.005 -16.586 1.00 94.38 198 ARG A C 1
ATOM 1573 O O . ARG A 1 198 ? 15.800 -0.942 -15.987 1.00 94.38 198 ARG A O 1
ATOM 1580 N N . TYR A 1 199 ? 15.609 0.999 -17.107 1.00 93.75 199 TYR A N 1
ATOM 1581 C CA . TYR A 1 199 ? 14.162 1.143 -16.940 1.00 93.75 199 TYR A CA 1
ATOM 1582 C C . TYR A 1 199 ? 13.384 0.111 -17.757 1.00 93.75 199 TYR A C 1
ATOM 1584 O O . TYR A 1 199 ? 12.431 -0.468 -17.246 1.00 93.75 199 TYR A O 1
ATOM 1592 N N . CYS A 1 200 ? 13.830 -0.210 -18.974 1.00 94.88 200 CYS A N 1
ATOM 1593 C CA . CYS A 1 200 ? 13.217 -1.298 -19.739 1.00 94.88 200 CYS A CA 1
ATOM 1594 C C . CYS A 1 200 ? 13.328 -2.632 -18.987 1.00 94.88 200 CYS A C 1
ATOM 1596 O O . CYS A 1 200 ? 12.329 -3.323 -18.839 1.00 94.88 200 CYS A O 1
ATOM 1598 N N . ILE A 1 201 ? 14.502 -2.949 -18.428 1.00 95.56 201 ILE A N 1
ATOM 1599 C CA . ILE A 1 201 ? 14.732 -4.208 -17.697 1.00 95.56 201 ILE A CA 1
ATOM 1600 C C . ILE A 1 201 ? 13.847 -4.313 -16.445 1.00 95.56 201 ILE A C 1
ATOM 1602 O O . ILE A 1 201 ? 13.257 -5.362 -16.188 1.00 95.56 201 ILE A O 1
ATOM 1606 N N . ILE A 1 202 ? 13.739 -3.251 -15.637 1.00 95.81 202 ILE A N 1
ATOM 1607 C CA . ILE A 1 202 ? 12.888 -3.308 -14.435 1.00 95.81 202 ILE A CA 1
ATOM 1608 C C . ILE A 1 202 ? 11.400 -3.407 -14.801 1.00 95.81 202 ILE A C 1
ATOM 1610 O O . ILE A 1 202 ? 10.659 -4.112 -14.118 1.00 95.81 202 ILE A O 1
ATOM 1614 N N . LEU A 1 203 ? 10.970 -2.765 -15.893 1.00 96.69 203 LEU A N 1
ATOM 1615 C CA . LEU A 1 203 ? 9.594 -2.850 -16.382 1.00 96.69 203 LEU A CA 1
ATOM 1616 C C . LEU A 1 203 ? 9.286 -4.243 -16.948 1.00 96.69 203 LEU A C 1
ATOM 1618 O O . LEU A 1 203 ? 8.234 -4.789 -16.627 1.00 96.69 203 LEU A O 1
ATOM 1622 N N . GLU A 1 204 ? 10.206 -4.858 -17.699 1.00 96.06 204 GLU A N 1
ATOM 1623 C CA . GLU A 1 204 ? 10.112 -6.263 -18.135 1.00 96.06 204 GLU A CA 1
ATOM 1624 C C . GLU A 1 204 ? 9.954 -7.205 -16.938 1.00 96.06 204 GLU A C 1
ATOM 1626 O O . GLU A 1 204 ? 9.058 -8.047 -16.922 1.00 96.06 204 GLU A O 1
ATOM 1631 N N . ASN A 1 205 ? 10.786 -7.041 -15.904 1.00 95.69 205 ASN A N 1
ATOM 1632 C CA . ASN A 1 205 ? 10.716 -7.862 -14.696 1.00 95.69 205 ASN A CA 1
ATOM 1633 C C . ASN A 1 205 ? 9.380 -7.698 -13.961 1.00 95.69 205 ASN A C 1
ATOM 1635 O O . ASN A 1 205 ? 8.802 -8.690 -13.516 1.00 95.69 205 ASN A O 1
ATOM 1639 N N . GLY A 1 206 ? 8.869 -6.468 -13.855 1.00 96.06 206 GLY A N 1
ATOM 1640 C CA . GLY A 1 206 ? 7.569 -6.217 -13.238 1.00 96.06 206 GLY A CA 1
ATOM 1641 C C . GLY A 1 206 ? 6.403 -6.774 -14.067 1.00 96.06 206 GLY A C 1
ATOM 1642 O O . GLY A 1 206 ? 5.505 -7.399 -13.506 1.00 96.06 206 GLY A O 1
ATOM 1643 N N . LEU A 1 207 ? 6.437 -6.649 -15.398 1.00 96.25 207 LEU A N 1
ATOM 1644 C CA . LEU A 1 207 ? 5.459 -7.290 -16.286 1.00 96.25 207 LEU A CA 1
ATOM 1645 C C . LEU A 1 207 ? 5.492 -8.815 -16.134 1.00 96.25 207 LEU A C 1
ATOM 1647 O O . LEU A 1 207 ? 4.449 -9.443 -15.941 1.00 96.25 207 LEU A O 1
ATOM 1651 N N . LYS A 1 208 ? 6.690 -9.402 -16.107 1.00 95.50 208 LYS A N 1
ATOM 1652 C CA . LYS A 1 208 ? 6.888 -10.831 -15.861 1.00 95.50 208 LYS A CA 1
ATOM 1653 C C . LYS A 1 208 ? 6.300 -11.271 -14.530 1.00 95.50 208 LYS A C 1
ATOM 1655 O O . LYS A 1 208 ? 5.661 -12.321 -14.480 1.00 95.50 208 LYS A O 1
ATOM 1660 N N . ALA A 1 209 ? 6.459 -10.467 -13.481 1.00 95.25 209 ALA A N 1
ATOM 1661 C CA . ALA A 1 209 ? 5.840 -10.745 -12.193 1.00 95.25 209 ALA A CA 1
ATOM 1662 C C . ALA A 1 209 ? 4.308 -10.814 -12.289 1.00 95.25 209 ALA A C 1
ATOM 1664 O O . ALA A 1 209 ? 3.724 -11.643 -11.612 1.00 95.25 209 ALA A O 1
ATOM 1665 N N . LEU A 1 210 ? 3.672 -10.036 -13.173 1.00 94.25 210 LEU A N 1
ATOM 1666 C CA . LEU A 1 210 ? 2.226 -10.079 -13.444 1.00 94.25 210 LEU A CA 1
ATOM 1667 C C . LEU A 1 210 ? 1.808 -11.128 -14.497 1.00 94.25 210 LEU A C 1
ATOM 1669 O O . LEU A 1 210 ? 0.645 -11.170 -14.908 1.00 94.25 210 LEU A O 1
ATOM 1673 N N . GLY A 1 211 ? 2.732 -11.987 -14.938 1.00 92.44 211 GLY A N 1
ATOM 1674 C CA . GLY A 1 211 ? 2.469 -13.068 -15.892 1.00 92.44 211 GLY A CA 1
ATOM 1675 C C . GLY A 1 211 ? 2.576 -12.671 -17.368 1.00 92.44 211 GLY A C 1
ATOM 1676 O O . GLY A 1 211 ? 2.052 -13.383 -18.225 1.00 92.44 211 GLY A O 1
ATOM 1677 N N . PHE A 1 212 ? 3.241 -11.555 -17.667 1.00 93.12 212 PHE A N 1
ATOM 1678 C CA . PHE A 1 212 ? 3.482 -11.035 -19.014 1.00 93.12 212 PHE A CA 1
ATOM 1679 C C . PHE A 1 212 ? 4.939 -11.303 -19.435 1.00 93.12 212 PHE A C 1
ATOM 1681 O O . PHE A 1 212 ? 5.872 -10.838 -18.791 1.00 93.12 212 PHE A O 1
ATOM 1688 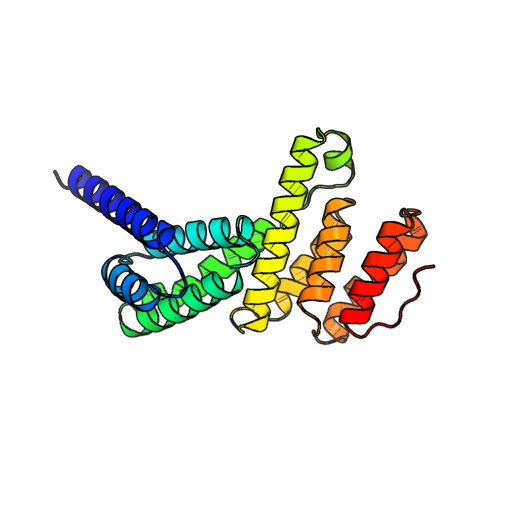N N . ASN A 1 213 ? 5.157 -12.078 -20.503 1.00 89.38 213 ASN A N 1
ATOM 1689 C CA . ASN A 1 213 ? 6.495 -12.396 -21.026 1.00 89.38 213 ASN A CA 1
ATOM 1690 C C . ASN A 1 213 ? 6.884 -11.441 -22.163 1.00 89.38 213 ASN A C 1
ATOM 1692 O O . ASN A 1 213 ? 7.126 -11.853 -23.300 1.00 89.38 213 ASN A O 1
ATOM 1696 N N . GLU A 1 214 ? 6.913 -10.154 -21.852 1.00 87.88 214 GLU A N 1
ATOM 1697 C CA . GLU A 1 214 ? 7.188 -9.090 -22.804 1.00 87.88 214 GLU A CA 1
ATOM 1698 C C . GLU A 1 214 ? 8.685 -8.801 -22.828 1.00 87.88 214 GLU A C 1
ATOM 1700 O O . GLU A 1 214 ? 9.326 -8.660 -21.789 1.00 87.88 214 GLU A O 1
ATOM 1705 N N . LYS A 1 215 ? 9.229 -8.676 -24.038 1.00 86.81 215 LYS A N 1
ATOM 1706 C CA . LYS A 1 215 ? 10.585 -8.191 -24.264 1.00 86.81 215 LYS A CA 1
ATOM 1707 C C . LYS A 1 215 ? 10.479 -6.756 -24.771 1.00 86.81 215 LYS A C 1
ATOM 1709 O O . LYS A 1 215 ? 9.955 -6.519 -25.859 1.00 86.81 215 LYS A O 1
ATOM 1714 N N . LEU A 1 216 ? 10.893 -5.810 -23.941 1.00 86.31 216 LEU A N 1
ATOM 1715 C CA . LEU A 1 216 ? 10.912 -4.375 -24.216 1.00 86.31 216 LEU A CA 1
ATOM 1716 C C . LEU A 1 216 ? 12.227 -3.958 -24.911 1.00 86.31 216 LEU A C 1
ATOM 1718 O O . LEU A 1 216 ? 12.331 -2.812 -25.349 1.00 86.31 216 LEU A O 1
ATOM 1722 N N . MET A 1 217 ? 13.187 -4.891 -25.058 1.00 72.12 217 MET A N 1
ATOM 1723 C CA . MET A 1 217 ? 14.412 -4.786 -25.877 1.00 72.12 217 MET A CA 1
ATOM 1724 C C . MET A 1 217 ? 14.722 -6.002 -26.748 1.00 72.12 217 MET A C 1
ATOM 1726 O O . MET A 1 217 ? 14.746 -7.144 -26.238 1.00 72.12 217 MET A O 1
#